Protein AF-A0A6N7X8U6-F1 (afdb_monomer_lite)

Organism: NCBI:txid604330

Structure (mmCIF, N/CA/C/O backbone):
data_AF-A0A6N7X8U6-F1
#
_entry.id   AF-A0A6N7X8U6-F1
#
loop_
_atom_site.group_PDB
_atom_site.id
_atom_site.type_symbol
_atom_site.label_atom_id
_atom_site.label_alt_id
_atom_site.label_comp_id
_atom_site.label_asym_id
_atom_site.label_entity_id
_atom_site.label_seq_id
_atom_site.pdbx_PDB_ins_code
_atom_site.Cartn_x
_atom_site.Cartn_y
_atom_site.Cartn_z
_atom_site.occupancy
_atom_site.B_iso_or_equiv
_atom_site.auth_seq_id
_atom_site.auth_comp_id
_atom_site.auth_asym_id
_atom_site.auth_atom_id
_atom_site.pdbx_PDB_model_num
ATOM 1 N N . MET A 1 1 ? -20.725 3.070 6.142 1.00 81.94 1 MET A N 1
ATOM 2 C CA . MET A 1 1 ? -19.909 1.920 5.732 1.00 81.94 1 MET A CA 1
ATOM 3 C C . MET A 1 1 ? -20.563 1.173 4.598 1.00 81.94 1 MET A C 1
ATOM 5 O O . MET A 1 1 ? -21.758 0.886 4.665 1.00 81.94 1 MET A O 1
ATOM 9 N N . ARG A 1 2 ? -19.799 0.943 3.536 1.00 83.81 2 ARG A N 1
ATOM 10 C CA . ARG A 1 2 ? -20.201 0.216 2.330 1.00 83.81 2 ARG A CA 1
ATOM 11 C C . ARG A 1 2 ? -19.066 -0.740 1.950 1.00 83.81 2 ARG A C 1
ATOM 13 O O . ARG A 1 2 ? -17.989 -0.661 2.531 1.00 83.81 2 ARG A O 1
ATOM 20 N N . CYS A 1 3 ? -19.318 -1.627 0.993 1.00 83.88 3 CYS A N 1
ATOM 21 C CA . CYS A 1 3 ? -18.247 -2.384 0.343 1.00 83.88 3 CYS A CA 1
ATOM 22 C C . CYS A 1 3 ? -17.176 -1.416 -0.200 1.00 83.88 3 CYS A C 1
ATOM 24 O O . CYS A 1 3 ? -17.518 -0.303 -0.615 1.00 83.88 3 CYS A O 1
ATOM 26 N N . ASP A 1 4 ? -15.913 -1.832 -0.151 1.00 84.38 4 ASP A N 1
ATOM 27 C CA . ASP A 1 4 ? -14.704 -1.081 -0.515 1.00 84.38 4 ASP A CA 1
ATOM 28 C C . ASP A 1 4 ? -14.377 0.138 0.375 1.00 84.38 4 ASP A C 1
ATOM 30 O O . ASP A 1 4 ? -13.421 0.871 0.103 1.00 84.38 4 ASP A O 1
ATOM 34 N N . SER A 1 5 ? -15.136 0.378 1.454 1.00 89.44 5 SER A N 1
ATOM 35 C CA . SER A 1 5 ? -14.777 1.395 2.449 1.00 89.44 5 SER A CA 1
ATOM 36 C C . SER A 1 5 ? -13.462 1.013 3.141 1.00 89.44 5 SER A C 1
ATOM 38 O O . SER A 1 5 ? -13.356 -0.081 3.699 1.00 89.44 5 SER A O 1
ATOM 40 N N . LEU A 1 6 ? -12.497 1.940 3.177 1.00 94.50 6 LEU A N 1
ATOM 41 C CA . LEU A 1 6 ? -11.323 1.823 4.044 1.00 94.50 6 LEU A CA 1
ATOM 42 C C . LEU A 1 6 ? -11.724 2.043 5.500 1.00 94.50 6 LEU A C 1
ATOM 44 O O . LEU A 1 6 ? -12.428 3.003 5.830 1.00 94.50 6 LEU A O 1
ATOM 48 N N . VAL A 1 7 ? -11.262 1.154 6.370 1.00 95.94 7 VAL A N 1
ATOM 49 C CA . VAL A 1 7 ? -11.661 1.124 7.773 1.00 95.94 7 VAL A CA 1
ATOM 50 C C . VAL A 1 7 ? -10.488 0.850 8.705 1.00 95.94 7 VAL A C 1
ATOM 52 O O . VAL A 1 7 ? -9.510 0.208 8.332 1.00 95.94 7 VAL A O 1
ATOM 55 N N . HIS A 1 8 ? -10.629 1.303 9.945 1.00 95.94 8 HIS A N 1
ATOM 56 C CA . HIS A 1 8 ? -9.853 0.861 11.096 1.00 95.94 8 HIS A CA 1
ATOM 57 C C . HIS A 1 8 ? -10.667 -0.177 11.879 1.00 95.94 8 HIS A C 1
ATOM 59 O O . HIS A 1 8 ? -11.856 0.036 12.144 1.00 95.94 8 HIS A O 1
ATOM 65 N N . VAL A 1 9 ? -10.036 -1.289 12.253 1.00 94.56 9 VAL A N 1
ATOM 66 C CA . VAL A 1 9 ? -10.669 -2.414 12.953 1.00 94.56 9 VAL A CA 1
ATOM 67 C C . VAL A 1 9 ? -10.147 -2.464 14.383 1.00 94.56 9 VAL A C 1
ATOM 69 O O . VAL A 1 9 ? -9.009 -2.848 14.632 1.00 94.56 9 VAL A O 1
ATOM 72 N N . SER A 1 10 ? -10.991 -2.129 15.361 1.00 91.06 10 SER A N 1
ATOM 73 C CA . SER A 1 10 ? -10.558 -2.025 16.761 1.00 91.06 10 SER A CA 1
ATOM 74 C C . SER A 1 10 ? -10.084 -3.353 17.358 1.00 91.06 10 SER A C 1
ATOM 76 O O . SER A 1 10 ? -9.318 -3.351 18.313 1.00 91.06 10 SER A O 1
ATOM 78 N N . ALA A 1 11 ? -10.569 -4.483 16.830 1.00 85.94 11 ALA A N 1
ATOM 79 C CA . ALA A 1 11 ? -10.223 -5.817 17.319 1.00 85.94 11 ALA A CA 1
ATOM 80 C C . ALA A 1 11 ? -8.767 -6.202 17.020 1.00 85.94 11 ALA A C 1
ATOM 82 O O . ALA A 1 11 ? -8.157 -6.912 17.814 1.00 85.94 11 ALA A O 1
ATOM 83 N N . THR A 1 12 ? -8.223 -5.732 15.895 1.00 85.25 12 THR A N 1
ATOM 84 C CA . THR A 1 12 ? -6.835 -5.989 15.486 1.00 85.25 12 THR A CA 1
ATOM 85 C C . THR A 1 12 ? -5.936 -4.771 15.693 1.00 85.25 12 THR A C 1
ATOM 87 O O . THR A 1 12 ? -4.721 -4.910 15.690 1.00 85.25 12 THR A O 1
ATOM 90 N N . GLY A 1 13 ? -6.515 -3.574 15.853 1.00 86.56 13 GLY A N 1
ATOM 91 C CA . GLY A 1 13 ? -5.783 -2.303 15.807 1.00 86.56 13 GLY A CA 1
ATOM 92 C C . GLY A 1 13 ? -5.282 -1.943 14.403 1.00 86.56 13 GLY A C 1
ATOM 93 O O . GLY A 1 13 ? -4.587 -0.945 14.237 1.00 86.56 13 GLY A O 1
ATOM 94 N N . GLY A 1 14 ? -5.619 -2.760 13.402 1.00 90.25 14 GLY A N 1
ATOM 95 C CA . GLY A 1 14 ? -5.163 -2.622 12.028 1.00 90.25 14 GLY A CA 1
ATOM 96 C C . GLY A 1 14 ? -6.178 -1.934 11.123 1.00 90.25 14 GLY A C 1
ATOM 97 O O . GLY A 1 14 ? -7.257 -1.494 11.537 1.00 90.25 14 GLY A O 1
ATOM 98 N N . TYR A 1 15 ? -5.827 -1.882 9.844 1.00 94.31 15 TYR A N 1
ATOM 99 C CA . TYR A 1 15 ? -6.641 -1.294 8.790 1.00 94.31 15 TYR A CA 1
ATOM 100 C C . TYR A 1 15 ? -7.089 -2.358 7.794 1.00 94.31 15 TYR A C 1
ATOM 102 O O . TYR A 1 15 ? -6.477 -3.419 7.667 1.00 94.31 15 TYR A O 1
ATOM 110 N N . GLY A 1 16 ? -8.169 -2.075 7.076 1.00 94.19 16 GLY A N 1
ATOM 111 C CA . GLY A 1 16 ? -8.697 -3.000 6.089 1.00 94.19 16 GLY A CA 1
ATOM 112 C C . GLY A 1 16 ? -9.669 -2.365 5.110 1.00 94.19 16 GLY A C 1
ATOM 113 O O . GLY A 1 16 ? -10.004 -1.183 5.214 1.00 94.19 16 GLY A O 1
ATOM 114 N N . SER A 1 17 ? -10.133 -3.183 4.171 1.00 93.38 17 SER A N 1
ATOM 115 C CA . SER A 1 17 ? -11.218 -2.854 3.249 1.00 93.38 17 SER A CA 1
ATOM 116 C C . SER A 1 17 ? -12.430 -3.730 3.544 1.00 93.38 17 SER A C 1
ATOM 118 O O . SER A 1 17 ? -12.301 -4.934 3.770 1.00 93.38 17 SER A O 1
ATOM 120 N N . VAL A 1 18 ? -13.616 -3.132 3.564 1.00 93.62 18 VAL A N 1
ATOM 121 C CA . VAL A 1 18 ? -14.869 -3.855 3.809 1.00 93.62 18 VAL A CA 1
ATOM 122 C C . VAL A 1 18 ? -15.247 -4.666 2.572 1.00 93.62 18 VAL A C 1
ATOM 124 O O . VAL A 1 18 ? -15.490 -4.091 1.515 1.00 93.62 18 VAL A O 1
ATOM 127 N N . PHE A 1 19 ? -15.361 -5.986 2.711 1.00 91.38 19 PHE A N 1
ATOM 128 C CA . PHE A 1 19 ? -15.856 -6.863 1.644 1.00 91.38 19 PHE A CA 1
ATOM 129 C C . PHE A 1 19 ? -17.374 -6.962 1.657 1.00 91.38 19 PHE A C 1
ATOM 131 O O . PHE A 1 19 ? -18.024 -6.836 0.620 1.00 91.38 19 PHE A O 1
ATOM 138 N N . GLU A 1 20 ? -17.951 -7.147 2.841 1.00 92.88 20 GLU A N 1
ATOM 139 C CA . GLU A 1 20 ? -19.387 -7.331 2.991 1.00 92.88 20 GLU A CA 1
ATOM 140 C C . GLU A 1 20 ? -19.884 -6.741 4.310 1.00 92.88 20 GLU A C 1
ATOM 142 O O . GLU A 1 20 ? -19.182 -6.717 5.323 1.00 92.88 20 GLU A O 1
ATOM 147 N N . VAL A 1 21 ? -21.123 -6.250 4.289 1.00 92.31 21 VAL A N 1
ATOM 148 C CA . VAL A 1 21 ? -21.855 -5.836 5.487 1.00 92.31 21 VAL A CA 1
ATOM 149 C C . VAL A 1 21 ? -23.201 -6.544 5.479 1.00 92.31 21 VAL A C 1
ATOM 151 O O . VAL A 1 21 ? -24.019 -6.299 4.591 1.00 92.31 21 VAL A O 1
ATOM 154 N N . HIS A 1 22 ? -23.443 -7.386 6.479 1.00 93.06 22 HIS A N 1
ATOM 155 C CA . HIS A 1 22 ? -24.692 -8.124 6.627 1.00 93.06 22 HIS A CA 1
ATOM 156 C C . HIS A 1 22 ? -25.078 -8.222 8.110 1.00 93.06 22 HIS A C 1
ATOM 158 O O . HIS A 1 22 ? -24.238 -8.469 8.968 1.00 93.06 22 HIS A O 1
ATOM 164 N N . ASP A 1 23 ? -26.352 -7.987 8.435 1.00 92.06 23 ASP A N 1
ATOM 165 C CA . ASP A 1 23 ? -26.919 -8.153 9.786 1.00 92.06 23 ASP A CA 1
ATOM 166 C C . ASP A 1 23 ? -26.114 -7.513 10.944 1.00 92.06 23 ASP A C 1
ATOM 168 O O . ASP A 1 23 ? -26.028 -8.054 12.045 1.00 92.06 23 ASP A O 1
ATOM 172 N N . GLY A 1 24 ? -25.523 -6.333 10.711 1.00 91.81 24 GLY A N 1
ATOM 173 C CA . GLY A 1 24 ? -24.726 -5.611 11.718 1.00 91.81 24 GLY A CA 1
ATOM 174 C C . GLY A 1 24 ? -23.317 -6.174 11.939 1.00 91.81 24 GLY A C 1
ATOM 175 O O . GLY A 1 24 ? -22.634 -5.775 12.886 1.00 91.81 24 GLY A O 1
ATOM 176 N N . VAL A 1 25 ? -22.877 -7.076 11.066 1.00 94.50 25 VAL A N 1
ATOM 177 C CA . VAL A 1 25 ? -21.536 -7.656 11.004 1.00 94.50 25 VAL A CA 1
ATOM 178 C C . VAL A 1 25 ? -20.849 -7.183 9.722 1.00 94.50 25 VAL A C 1
ATOM 180 O O . VAL A 1 25 ? -21.496 -6.964 8.695 1.00 94.50 25 VAL A O 1
ATOM 183 N N . CYS A 1 26 ? -19.536 -6.994 9.797 1.00 95.06 26 CYS A N 1
ATOM 184 C CA . CYS A 1 26 ? -18.687 -6.636 8.672 1.00 95.06 26 CYS A CA 1
ATOM 185 C C . CYS A 1 26 ? -17.629 -7.718 8.459 1.00 95.06 26 CYS A C 1
ATOM 187 O O . CYS A 1 26 ? -16.914 -8.069 9.401 1.00 95.06 26 CYS A O 1
ATOM 189 N N . GLU A 1 27 ? -17.500 -8.192 7.222 1.00 96.31 27 GLU A N 1
ATOM 190 C CA . GLU A 1 27 ? -16.291 -8.881 6.780 1.00 96.31 27 GLU A CA 1
ATOM 191 C C . GLU A 1 27 ? -15.297 -7.835 6.272 1.00 96.31 27 GLU A C 1
ATOM 193 O O . GLU A 1 27 ? -15.605 -7.041 5.376 1.00 96.31 27 GLU A O 1
ATOM 198 N N . VAL A 1 28 ? -14.106 -7.819 6.865 1.00 96.00 28 VAL A N 1
ATOM 199 C CA . VAL A 1 28 ? -13.048 -6.860 6.549 1.00 96.00 28 VAL A CA 1
ATOM 200 C C . VAL A 1 28 ? -11.805 -7.617 6.108 1.00 96.00 28 VAL A C 1
ATOM 202 O O . VAL A 1 28 ? -11.247 -8.383 6.890 1.00 96.00 28 VAL A O 1
ATOM 205 N N . GLY A 1 29 ? -11.355 -7.379 4.877 1.00 94.69 29 GLY A N 1
ATOM 206 C CA . GLY A 1 29 ? -10.044 -7.811 4.407 1.00 94.69 29 GLY A CA 1
ATOM 207 C C . GLY A 1 29 ? -8.950 -6.987 5.065 1.00 94.69 29 GLY A C 1
ATOM 208 O O . GLY A 1 29 ? -8.923 -5.765 4.902 1.00 94.69 29 GLY A O 1
ATOM 209 N N . LEU A 1 30 ? -8.068 -7.642 5.814 1.00 94.25 30 LEU A N 1
ATOM 210 C CA . LEU A 1 30 ? -6.991 -6.982 6.538 1.00 94.25 30 LEU A CA 1
ATOM 211 C C . LEU A 1 30 ? -5.896 -6.530 5.570 1.00 94.25 30 LEU A C 1
ATOM 213 O O . LEU A 1 30 ? -5.454 -7.282 4.700 1.00 94.25 30 LEU A O 1
ATOM 217 N N . ILE A 1 31 ? -5.439 -5.294 5.749 1.00 93.56 31 ILE A N 1
ATOM 218 C CA . ILE A 1 31 ? -4.261 -4.751 5.076 1.00 93.56 31 ILE A CA 1
ATOM 219 C C . ILE A 1 31 ? -3.140 -4.727 6.110 1.00 93.56 31 ILE A C 1
ATOM 221 O O . ILE A 1 31 ? -2.792 -3.691 6.674 1.00 93.56 31 ILE A O 1
ATOM 225 N N . ASP A 1 32 ? -2.627 -5.916 6.399 1.00 89.81 32 ASP A N 1
ATOM 226 C CA . ASP A 1 32 ? -1.582 -6.136 7.389 1.00 89.81 32 ASP A CA 1
ATOM 227 C C . ASP A 1 32 ? -0.638 -7.233 6.875 1.00 89.81 32 ASP A C 1
ATOM 229 O O . ASP A 1 32 ? -1.073 -8.372 6.682 1.00 89.81 32 ASP A O 1
ATOM 233 N N . PRO A 1 33 ? 0.650 -6.925 6.628 1.00 88.38 33 PRO A N 1
ATOM 234 C CA . PRO A 1 33 ? 1.609 -7.912 6.141 1.00 88.38 33 PRO A CA 1
ATOM 235 C C . PRO A 1 33 ? 1.926 -9.016 7.164 1.00 88.38 33 PRO A C 1
ATOM 237 O O . PRO A 1 33 ? 2.543 -10.017 6.794 1.00 88.38 33 PRO A O 1
ATOM 240 N N . THR A 1 34 ? 1.544 -8.842 8.431 1.00 87.94 34 THR A N 1
AT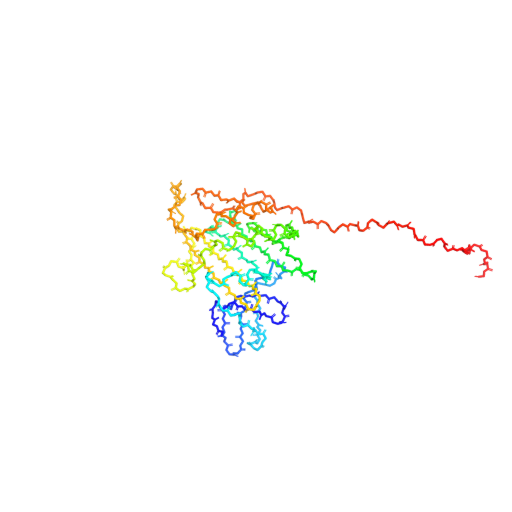OM 241 C CA . THR A 1 34 ? 1.804 -9.779 9.532 1.00 87.94 34 THR A CA 1
ATOM 242 C C . THR A 1 34 ? 0.593 -10.630 9.909 1.00 87.94 34 THR A C 1
ATOM 244 O O . THR A 1 34 ? 0.751 -11.606 10.642 1.00 87.94 34 THR A O 1
ATOM 247 N N . ALA A 1 35 ? -0.596 -10.307 9.390 1.00 87.62 35 ALA A N 1
ATOM 248 C CA . ALA A 1 35 ? -1.811 -11.039 9.707 1.00 87.62 35 ALA A CA 1
ATOM 249 C C . ALA A 1 35 ? -1.768 -12.476 9.160 1.00 87.62 35 ALA A C 1
ATOM 251 O O . ALA A 1 35 ? -1.473 -12.719 7.988 1.00 87.62 35 ALA A O 1
ATOM 252 N N . ASP A 1 36 ? -2.108 -13.439 10.019 1.00 84.50 36 ASP A N 1
ATOM 253 C CA . ASP A 1 36 ? -2.261 -14.844 9.624 1.00 84.50 36 ASP A CA 1
ATOM 254 C C . ASP A 1 36 ? -3.543 -15.078 8.811 1.00 84.50 36 ASP A C 1
ATOM 256 O O . ASP A 1 36 ? -3.593 -15.962 7.950 1.00 84.50 36 ASP A O 1
ATOM 260 N N . GLU A 1 37 ? -4.580 -14.285 9.086 1.00 87.00 37 GLU A N 1
ATOM 261 C CA . GLU A 1 37 ? -5.872 -14.336 8.410 1.00 87.00 37 GLU A CA 1
ATOM 262 C C . GLU A 1 37 ? -5.994 -13.205 7.386 1.00 87.00 37 GLU A C 1
ATOM 264 O O . GLU A 1 37 ? -5.609 -12.065 7.635 1.00 87.00 37 GLU A O 1
ATOM 269 N N . TYR A 1 38 ? -6.564 -13.520 6.222 1.00 86.38 38 TYR A N 1
ATOM 270 C CA . TYR A 1 38 ? -6.780 -12.539 5.156 1.00 86.38 38 TYR A CA 1
ATOM 271 C C . TYR A 1 38 ? -7.944 -11.586 5.453 1.00 86.38 38 TYR A C 1
ATOM 273 O O . TYR A 1 38 ? -7.904 -10.415 5.077 1.00 86.38 38 TYR A O 1
ATOM 281 N N . SER A 1 39 ? -8.991 -12.082 6.110 1.00 94.00 39 SER A N 1
ATOM 282 C CA . SER A 1 39 ? -10.150 -11.292 6.507 1.00 94.00 39 SER A CA 1
ATOM 283 C C . SER A 1 39 ? -10.614 -11.678 7.901 1.00 94.00 39 SER A C 1
ATOM 285 O O . SER A 1 39 ? -10.382 -12.792 8.363 1.00 94.00 39 SER A O 1
ATOM 287 N N . VAL A 1 40 ? -11.283 -10.739 8.562 1.00 94.56 40 VAL A N 1
ATOM 288 C CA . VAL A 1 40 ? -11.921 -10.947 9.861 1.00 94.56 40 VAL A CA 1
ATOM 289 C C . VAL A 1 40 ? -13.390 -10.584 9.775 1.00 94.56 40 VAL A C 1
ATOM 291 O O . VAL A 1 40 ? -13.788 -9.660 9.067 1.00 94.56 40 VAL A O 1
ATOM 294 N N . THR A 1 41 ? -14.204 -11.306 10.535 1.00 95.88 41 THR A N 1
ATOM 295 C CA . THR A 1 41 ? -15.630 -11.018 10.687 1.00 95.88 41 THR A CA 1
ATOM 296 C C . THR A 1 41 ? -15.856 -10.388 12.053 1.00 95.88 41 THR A C 1
ATOM 298 O O . THR A 1 41 ? -15.638 -11.029 13.081 1.00 95.88 41 THR A O 1
ATOM 301 N N . VAL A 1 42 ? -16.278 -9.125 12.080 1.00 95.25 42 VAL A N 1
ATOM 302 C CA . VAL A 1 42 ? -16.407 -8.340 13.316 1.00 95.25 42 VAL A CA 1
ATOM 303 C C . VAL A 1 42 ? -17.743 -7.597 13.377 1.00 95.25 42 VAL A C 1
ATOM 305 O O . VAL A 1 42 ? -18.322 -7.280 12.338 1.00 95.25 42 VAL A O 1
ATOM 308 N N . PRO A 1 43 ? -18.261 -7.276 14.577 1.00 95.94 43 PRO A N 1
ATOM 309 C CA . PRO A 1 43 ? -19.421 -6.400 14.696 1.00 95.94 43 PRO A CA 1
ATOM 310 C C . PRO A 1 43 ? -19.141 -5.043 14.048 1.00 95.94 43 PRO A C 1
ATOM 312 O O . PRO A 1 43 ? -18.066 -4.476 14.241 1.00 95.94 43 PRO A O 1
ATOM 315 N N . GLN A 1 44 ? -20.128 -4.465 13.364 1.00 94.62 44 GLN A N 1
ATOM 316 C CA . GLN A 1 44 ? -19.988 -3.158 12.715 1.00 94.62 44 GLN A CA 1
ATOM 317 C C . GLN A 1 44 ? -19.584 -2.046 13.702 1.00 94.62 44 GLN A C 1
ATOM 319 O O . GLN A 1 44 ? -18.909 -1.094 13.327 1.00 94.62 44 GLN A O 1
ATOM 324 N N . SER A 1 45 ? -19.947 -2.174 14.983 1.00 94.50 45 SER A N 1
ATOM 325 C CA . SER A 1 45 ? -19.543 -1.241 16.045 1.00 94.50 45 SER A CA 1
ATOM 326 C C . SER A 1 45 ? -18.045 -1.266 16.377 1.00 94.50 45 SER A C 1
ATOM 328 O O . SER A 1 45 ? -17.572 -0.360 17.054 1.00 94.50 45 SER A O 1
ATOM 330 N N . ALA A 1 46 ? -17.313 -2.299 15.951 1.00 95.44 46 ALA A N 1
ATOM 331 C CA . ALA A 1 46 ? -15.864 -2.438 16.121 1.00 95.44 46 ALA A CA 1
ATOM 332 C C . ALA A 1 46 ? -15.072 -1.888 14.919 1.00 95.44 46 ALA A C 1
ATOM 334 O O . ALA A 1 46 ? -13.850 -2.032 14.855 1.00 95.44 46 ALA A O 1
ATOM 335 N N . VAL A 1 47 ? -15.763 -1.288 13.948 1.00 96.12 47 VAL A N 1
ATOM 336 C CA . VAL A 1 47 ? -15.173 -0.815 12.699 1.00 96.12 47 VAL A CA 1
ATOM 337 C C . VAL A 1 47 ? -15.441 0.677 12.547 1.00 96.12 47 VAL A C 1
ATOM 339 O O . VAL A 1 47 ? -16.579 1.137 12.642 1.00 96.12 47 VAL A O 1
ATOM 342 N N . GLN A 1 48 ? -14.384 1.440 12.289 1.00 96.25 48 GLN A N 1
ATOM 343 C CA . GLN A 1 48 ? -14.460 2.871 12.027 1.00 96.25 48 GLN A CA 1
ATOM 344 C C . GLN A 1 48 ? -14.096 3.137 10.570 1.00 96.25 48 GLN A C 1
ATOM 346 O O . GLN A 1 48 ? -13.004 2.795 10.132 1.00 96.25 48 GLN A O 1
ATOM 351 N N . GLU A 1 49 ? -14.999 3.760 9.820 1.00 95.81 49 GLU A N 1
ATOM 352 C CA . GLU A 1 49 ? -14.736 4.189 8.443 1.00 95.81 49 GLU A CA 1
ATOM 353 C C . GLU A 1 49 ? -13.795 5.396 8.422 1.00 95.81 49 GLU A C 1
ATOM 355 O O . GLU A 1 49 ? -13.936 6.304 9.243 1.00 95.81 49 GLU A O 1
ATOM 360 N N . MET A 1 50 ? -12.818 5.373 7.514 1.00 96.06 50 MET A N 1
ATOM 361 C CA . MET A 1 50 ? -11.897 6.489 7.299 1.00 96.06 50 MET A CA 1
ATOM 362 C C . MET A 1 50 ? -12.572 7.576 6.463 1.00 96.06 50 MET A C 1
ATOM 364 O O . MET A 1 50 ? -13.314 7.274 5.525 1.00 96.06 50 MET A O 1
ATOM 368 N N . ASP A 1 51 ? -12.276 8.841 6.758 1.00 95.38 51 ASP A N 1
ATOM 369 C CA . ASP A 1 51 ? -12.805 9.961 5.982 1.00 95.38 51 ASP A CA 1
ATOM 370 C C . ASP A 1 51 ? -12.172 9.971 4.577 1.00 95.38 51 ASP A C 1
ATOM 372 O O . ASP A 1 51 ? -10.947 10.088 4.454 1.00 95.38 51 ASP A O 1
ATOM 376 N N . PRO A 1 52 ? -12.955 9.842 3.489 1.00 93.19 52 PRO A N 1
ATOM 377 C CA . PRO A 1 52 ? -12.394 9.725 2.150 1.00 93.19 52 PRO A CA 1
ATOM 378 C C . PRO A 1 52 ? -11.785 11.052 1.685 1.00 93.19 52 PRO A C 1
ATOM 380 O O . PRO A 1 52 ? -12.428 12.102 1.765 1.00 93.19 52 PRO A O 1
ATOM 383 N N . VAL A 1 53 ? -10.577 11.004 1.116 1.00 94.62 53 VAL A N 1
ATOM 384 C CA . VAL A 1 53 ? -9.899 12.186 0.558 1.00 94.62 53 VAL A CA 1
ATOM 385 C C . VAL A 1 53 ? -9.642 12.084 -0.943 1.00 94.62 53 VAL A C 1
ATOM 387 O O . VAL A 1 53 ? -9.582 11.007 -1.531 1.00 94.62 53 VAL A O 1
ATOM 390 N N . ARG A 1 54 ? -9.513 13.260 -1.561 1.00 93.38 54 ARG A N 1
ATOM 391 C CA . ARG A 1 54 ? -9.142 13.475 -2.966 1.00 93.38 54 ARG A CA 1
ATOM 392 C C . ARG A 1 54 ? -7.654 13.790 -3.081 1.00 93.38 54 ARG A C 1
ATOM 394 O O . ARG A 1 54 ? -7.038 14.213 -2.100 1.00 93.38 54 ARG A O 1
ATOM 401 N N . ASP A 1 55 ? -7.113 13.715 -4.294 1.00 94.12 55 ASP A N 1
ATOM 402 C CA . ASP A 1 55 ? -5.713 14.041 -4.591 1.00 94.12 55 ASP A CA 1
ATOM 403 C C . ASP A 1 55 ? -5.345 15.444 -4.076 1.00 94.12 55 ASP A C 1
ATOM 405 O O . ASP A 1 55 ? -4.290 15.638 -3.475 1.00 94.12 55 ASP A O 1
ATOM 409 N N . SER A 1 56 ? -6.264 16.408 -4.199 1.00 92.94 56 SER A N 1
ATOM 410 C CA . SER A 1 56 ? -6.076 17.794 -3.746 1.00 92.94 56 SER A CA 1
ATOM 411 C C . SER A 1 56 ? -5.889 17.962 -2.232 1.00 92.94 56 SER A C 1
ATOM 413 O O . SER A 1 56 ? -5.427 19.014 -1.798 1.00 92.94 56 SER A O 1
ATOM 415 N N . ALA A 1 57 ? -6.282 16.974 -1.424 1.00 93.00 57 ALA A N 1
ATOM 416 C CA . ALA A 1 57 ? -6.199 17.009 0.039 1.00 93.00 57 ALA A CA 1
ATOM 417 C C . ALA A 1 57 ? -5.227 15.959 0.615 1.00 93.00 57 ALA A C 1
ATOM 419 O O . ALA A 1 57 ? -5.007 15.930 1.826 1.00 93.00 57 ALA A O 1
ATOM 420 N N . ARG A 1 58 ? -4.602 15.127 -0.234 1.00 95.62 58 ARG A N 1
ATOM 421 C CA . ARG A 1 58 ? -3.749 14.004 0.191 1.00 95.62 58 ARG A CA 1
ATOM 422 C C . ARG A 1 58 ? -2.534 14.429 1.023 1.00 95.62 58 ARG A C 1
ATOM 424 O O . ARG A 1 58 ? -2.069 13.650 1.848 1.00 95.62 58 ARG A O 1
ATOM 431 N N . ALA A 1 59 ? -2.038 15.657 0.873 1.00 94.75 59 ALA A N 1
ATOM 432 C CA . ALA A 1 59 ? -0.892 16.143 1.647 1.00 94.75 59 ALA A CA 1
ATOM 433 C C . ALA A 1 59 ? -1.097 16.028 3.173 1.00 94.75 59 ALA A C 1
ATOM 435 O O . ALA A 1 59 ? -0.170 15.650 3.884 1.00 94.75 59 ALA A O 1
ATOM 436 N N . GLY A 1 60 ? -2.314 16.291 3.669 1.00 93.00 60 GLY A N 1
ATOM 437 C CA . GLY A 1 60 ? -2.635 16.146 5.094 1.00 93.00 60 GLY A CA 1
ATOM 438 C C . GLY A 1 60 ? -2.623 14.689 5.566 1.00 93.00 60 GLY A C 1
ATOM 439 O O . GLY A 1 60 ? -2.158 14.406 6.666 1.00 93.00 60 GLY A O 1
ATOM 440 N N . LEU A 1 61 ? -3.069 13.765 4.709 1.00 95.88 61 LEU A N 1
ATOM 441 C CA . LEU A 1 61 ? -3.000 12.325 4.955 1.00 95.88 61 LEU A CA 1
ATOM 442 C C . LEU A 1 61 ? -1.540 11.846 5.000 1.00 95.88 61 LEU A C 1
ATOM 444 O O . LEU A 1 61 ? -1.154 11.147 5.931 1.00 95.88 61 LEU A O 1
ATOM 448 N N . LEU A 1 62 ? -0.711 12.256 4.031 1.00 96.44 62 LEU A N 1
ATOM 449 C CA . LEU A 1 62 ? 0.679 11.792 3.919 1.00 96.44 62 LEU A CA 1
ATOM 450 C C . LEU A 1 62 ? 1.571 12.317 5.048 1.00 96.44 62 LEU A C 1
ATOM 452 O O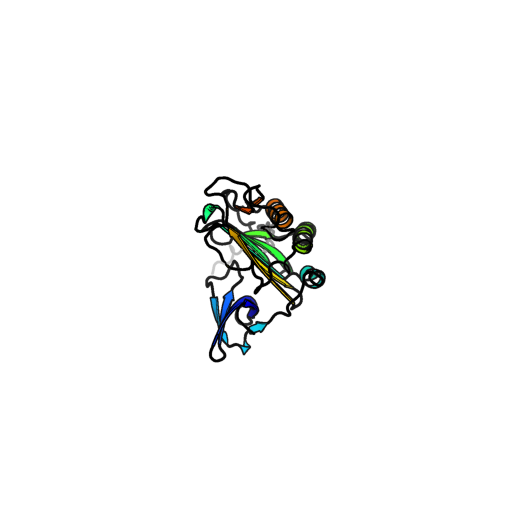 . LEU A 1 62 ? 2.469 11.603 5.481 1.00 96.44 62 LEU A O 1
ATOM 456 N N . GLY A 1 63 ? 1.294 13.517 5.571 1.00 93.81 63 GLY A N 1
ATOM 457 C CA . GLY A 1 63 ? 1.995 14.055 6.744 1.00 93.81 63 GLY A CA 1
ATOM 458 C C . GLY A 1 63 ? 1.807 13.224 8.021 1.00 93.81 63 GLY A C 1
ATOM 459 O O . GLY A 1 63 ? 2.578 13.364 8.966 1.00 93.81 63 GLY A O 1
ATOM 460 N N . HIS A 1 64 ? 0.808 12.339 8.040 1.00 93.75 64 HIS A N 1
ATOM 461 C CA . HIS A 1 64 ? 0.511 11.424 9.139 1.00 93.75 64 HIS A CA 1
ATOM 462 C C . HIS A 1 64 ? 0.271 10.004 8.622 1.00 93.75 64 HIS A C 1
ATOM 464 O O . HIS A 1 64 ? -0.599 9.303 9.140 1.00 93.75 64 HIS A O 1
ATOM 470 N N . LEU A 1 65 ? 1.005 9.596 7.581 1.00 95.94 65 LEU A N 1
ATOM 471 C CA . LEU A 1 65 ? 0.866 8.272 6.983 1.00 95.94 65 LEU A CA 1
ATOM 472 C C . LEU A 1 65 ? 1.044 7.193 8.060 1.00 95.94 65 LEU A C 1
ATOM 474 O O . LEU A 1 65 ? 2.052 7.186 8.769 1.00 95.94 65 LEU A O 1
ATOM 478 N N . VAL A 1 66 ? 0.057 6.308 8.177 1.00 94.19 66 VAL A N 1
ATOM 479 C CA . VAL A 1 66 ? 0.081 5.128 9.062 1.00 94.19 66 VAL A CA 1
ATOM 480 C C . VAL A 1 66 ? -0.096 3.829 8.289 1.00 94.19 66 VAL A C 1
ATOM 482 O O . VAL A 1 66 ? 0.289 2.780 8.792 1.00 94.19 66 VAL A O 1
ATOM 485 N N . LEU A 1 67 ? -0.637 3.908 7.072 1.00 95.25 67 LEU A N 1
ATOM 486 C CA . LEU A 1 67 ? -0.738 2.792 6.148 1.00 95.25 67 LEU A CA 1
ATOM 487 C C . LEU A 1 67 ? -0.498 3.277 4.724 1.00 95.25 67 LEU A C 1
ATOM 489 O O . LEU A 1 67 ? -1.165 4.194 4.244 1.00 95.25 67 LEU A O 1
ATOM 493 N N . PHE A 1 68 ? 0.391 2.586 4.037 1.00 97.12 68 PHE A N 1
ATOM 494 C CA . PHE A 1 68 ? 0.448 2.500 2.592 1.00 97.12 68 PHE A CA 1
ATOM 495 C C . PHE A 1 68 ? 0.395 1.025 2.216 1.00 97.12 68 PHE A C 1
ATOM 497 O O . PHE A 1 68 ? 1.128 0.220 2.783 1.00 97.12 68 PHE A O 1
ATOM 504 N N . HIS A 1 69 ? -0.437 0.681 1.245 1.00 97.25 69 HIS A N 1
ATOM 505 C CA . HIS A 1 69 ? -0.421 -0.610 0.576 1.00 97.25 69 HIS A CA 1
ATOM 506 C C . HIS A 1 69 ? -0.467 -0.370 -0.923 1.00 97.25 69 HIS A C 1
ATOM 508 O O . HIS A 1 69 ? -1.228 0.461 -1.404 1.00 97.25 69 HIS A O 1
ATOM 514 N N . LEU A 1 70 ? 0.395 -1.067 -1.652 1.00 96.25 70 LEU A N 1
ATOM 515 C CA . LEU A 1 70 ? 0.366 -1.156 -3.102 1.00 96.25 70 LEU A CA 1
ATOM 516 C C . LEU A 1 70 ? 0.440 -2.624 -3.470 1.00 96.25 70 LEU A C 1
ATOM 518 O O . LEU A 1 70 ? 1.423 -3.300 -3.169 1.00 96.25 70 LEU A O 1
ATOM 522 N N . ARG A 1 71 ? -0.563 -3.090 -4.198 1.00 93.62 71 ARG A N 1
ATOM 523 C CA . ARG A 1 71 ? -0.571 -4.408 -4.816 1.00 93.62 71 ARG A CA 1
ATOM 524 C C . ARG A 1 71 ? -0.456 -4.251 -6.317 1.00 93.62 71 ARG A C 1
ATOM 526 O O . ARG A 1 71 ? -1.200 -3.485 -6.922 1.00 93.62 71 ARG A O 1
ATOM 533 N N . VAL A 1 72 ? 0.438 -5.020 -6.923 1.00 91.62 72 VAL A N 1
ATOM 534 C CA . VAL A 1 72 ? 0.590 -5.126 -8.372 1.00 91.62 72 VAL A CA 1
ATOM 535 C C . VAL A 1 72 ? 0.553 -6.598 -8.749 1.00 91.62 72 VAL A C 1
ATOM 537 O O . VAL A 1 72 ? 1.395 -7.385 -8.325 1.00 91.62 72 VAL A O 1
ATOM 540 N N . ASN A 1 73 ? -0.407 -6.962 -9.590 1.00 88.62 73 ASN A N 1
ATOM 541 C CA . ASN A 1 73 ? -0.608 -8.318 -10.078 1.00 88.62 73 ASN A CA 1
ATOM 542 C C . ASN A 1 73 ? -0.513 -8.371 -11.595 1.00 88.62 73 ASN A C 1
ATOM 544 O O . ASN A 1 73 ? -0.979 -7.468 -12.288 1.00 88.62 73 ASN A O 1
ATOM 548 N N . TRP A 1 74 ? -0.001 -9.482 -12.118 1.00 82.69 74 TRP A N 1
ATOM 549 C CA . TRP A 1 74 ? -0.071 -9.773 -13.545 1.00 82.69 74 TRP A CA 1
ATOM 550 C C . TRP A 1 74 ? -0.761 -11.101 -13.814 1.00 82.69 74 TRP A C 1
ATOM 552 O O . TRP A 1 74 ? -0.159 -12.167 -13.659 1.00 82.69 74 TRP A O 1
ATOM 562 N N . ARG A 1 75 ? -2.010 -11.050 -14.290 1.00 79.81 75 ARG A N 1
ATOM 563 C CA . ARG A 1 75 ? -2.822 -12.242 -14.584 1.00 79.81 75 ARG A CA 1
ATOM 564 C C . ARG A 1 75 ? -2.697 -13.282 -13.451 1.00 79.81 75 ARG A C 1
ATOM 566 O O . ARG A 1 75 ? -2.865 -12.960 -12.284 1.00 79.81 75 ARG A O 1
ATOM 573 N N . LEU A 1 76 ? -2.337 -14.520 -13.805 1.00 76.38 76 LEU A N 1
ATOM 574 C CA . LEU A 1 76 ? -1.976 -15.612 -12.890 1.00 76.38 76 LEU A CA 1
ATOM 575 C C . LEU A 1 76 ? -0.452 -15.828 -12.794 1.00 76.38 76 LEU A C 1
ATOM 577 O O . LEU A 1 76 ? 0.017 -16.834 -12.265 1.00 76.38 76 LEU A O 1
ATOM 581 N N . ARG A 1 77 ? 0.351 -14.921 -13.358 1.00 81.25 77 ARG A N 1
ATOM 582 C CA . ARG A 1 77 ? 1.816 -15.002 -13.380 1.00 81.25 77 ARG A CA 1
ATOM 583 C C . ARG A 1 77 ? 2.376 -14.332 -12.126 1.00 81.25 77 ARG A C 1
ATOM 585 O O . ARG A 1 77 ? 2.940 -13.239 -12.159 1.00 81.25 77 ARG A O 1
ATOM 592 N N . LEU A 1 78 ? 2.249 -15.047 -11.014 1.00 83.62 78 LEU A N 1
ATOM 593 C CA . LEU A 1 78 ? 2.629 -14.552 -9.692 1.00 83.62 78 LEU A CA 1
ATOM 594 C C . LEU A 1 78 ? 4.097 -14.115 -9.623 1.00 83.62 78 LEU A C 1
ATOM 596 O O . LEU A 1 78 ? 4.392 -13.133 -8.966 1.00 83.62 78 LEU A O 1
ATOM 600 N N . ALA A 1 79 ? 5.010 -14.741 -10.371 1.00 86.12 79 ALA A N 1
ATOM 601 C CA . ALA A 1 79 ? 6.438 -14.398 -10.352 1.00 86.12 79 ALA A CA 1
ATOM 602 C C . ALA A 1 79 ? 6.763 -12.912 -10.621 1.00 86.12 79 ALA A C 1
ATOM 604 O O . ALA A 1 79 ? 7.850 -12.465 -10.271 1.00 86.12 79 ALA A O 1
ATOM 605 N N . TRP A 1 80 ? 5.864 -12.159 -11.262 1.00 88.00 80 TRP A N 1
ATOM 606 C CA . TRP A 1 80 ? 6.044 -10.726 -11.537 1.00 88.00 80 TRP A CA 1
ATOM 607 C C . TRP A 1 80 ? 5.179 -9.820 -10.663 1.00 88.00 80 TRP A C 1
ATOM 609 O O . TRP A 1 80 ? 5.297 -8.599 -10.742 1.00 88.00 80 TRP A O 1
ATOM 619 N N . SER A 1 81 ? 4.315 -10.422 -9.854 1.00 91.06 81 SER A N 1
ATOM 620 C CA . SER A 1 81 ? 3.427 -9.724 -8.936 1.00 91.06 81 SER A CA 1
ATOM 621 C C . SER A 1 81 ? 4.182 -9.384 -7.653 1.00 91.06 81 SER A C 1
ATOM 623 O O . SER A 1 81 ? 5.080 -10.125 -7.236 1.00 91.06 81 SER A O 1
ATOM 625 N N . PHE A 1 82 ? 3.828 -8.269 -7.032 1.00 94.38 82 PHE A N 1
ATOM 626 C CA . PHE A 1 82 ? 4.381 -7.862 -5.750 1.00 94.38 82 PHE A CA 1
ATOM 627 C C . PHE A 1 82 ? 3.362 -7.078 -4.933 1.00 94.38 82 PHE A C 1
ATOM 629 O O . PHE A 1 82 ? 2.426 -6.482 -5.468 1.00 94.38 82 PHE A O 1
ATOM 636 N N . GLU A 1 83 ? 3.592 -7.057 -3.630 1.00 95.62 83 GLU A N 1
ATOM 637 C CA . GLU A 1 83 ? 2.906 -6.190 -2.687 1.00 95.62 83 GLU A CA 1
ATOM 638 C C . GLU A 1 83 ? 3.952 -5.416 -1.892 1.00 95.62 83 GLU A C 1
ATOM 640 O O . GLU A 1 83 ? 4.979 -5.979 -1.507 1.00 95.62 83 GLU A O 1
ATOM 645 N N . ALA A 1 84 ? 3.697 -4.134 -1.669 1.00 97.38 84 ALA A N 1
ATOM 646 C CA . ALA A 1 84 ? 4.485 -3.271 -0.808 1.00 97.38 84 ALA A CA 1
ATOM 647 C C . ALA A 1 84 ? 3.565 -2.685 0.259 1.00 97.38 84 ALA A C 1
ATOM 649 O O . ALA A 1 84 ? 2.458 -2.248 -0.052 1.00 97.38 84 ALA A O 1
ATOM 650 N N . PHE A 1 85 ? 4.034 -2.668 1.499 1.00 96.69 85 PHE A N 1
ATOM 651 C CA . PHE A 1 85 ? 3.318 -2.110 2.634 1.00 96.69 85 PHE A CA 1
ATOM 652 C C . PHE A 1 85 ? 4.245 -1.156 3.370 1.00 96.69 85 PHE A C 1
ATOM 654 O O . PHE A 1 85 ? 5.413 -1.481 3.567 1.00 96.69 85 PHE A O 1
ATOM 661 N N . ALA A 1 86 ? 3.737 -0.016 3.815 1.00 95.62 86 ALA A N 1
ATOM 662 C CA . ALA A 1 86 ? 4.429 0.791 4.803 1.00 95.62 86 ALA A CA 1
ATOM 663 C C . ALA A 1 86 ? 3.485 1.109 5.960 1.00 95.62 86 ALA A C 1
ATOM 665 O O . ALA A 1 86 ? 2.383 1.607 5.736 1.00 95.62 86 ALA A O 1
ATOM 666 N N . GLY A 1 87 ? 3.908 0.800 7.180 1.00 91.88 87 GLY A N 1
ATOM 667 C CA . GLY A 1 87 ? 3.115 0.999 8.391 1.00 91.88 87 GLY A CA 1
ATOM 668 C C . GLY A 1 87 ? 3.980 1.516 9.527 1.00 91.88 87 GLY A C 1
ATOM 669 O O . GLY A 1 87 ? 5.184 1.269 9.539 1.00 91.88 87 GLY A O 1
ATOM 670 N N . ARG A 1 88 ? 3.399 2.281 10.456 1.00 89.44 88 ARG A N 1
ATOM 671 C CA . ARG A 1 88 ? 4.156 2.748 11.626 1.00 89.44 88 ARG A CA 1
ATOM 672 C C . ARG A 1 88 ? 4.238 1.652 12.682 1.00 89.44 88 ARG A C 1
ATOM 674 O O . ARG A 1 88 ? 3.207 1.106 13.066 1.00 89.44 88 ARG A O 1
ATOM 681 N N . GLY A 1 89 ? 5.454 1.368 13.140 1.00 81.38 89 GLY A N 1
ATOM 682 C CA . GLY A 1 89 ? 5.706 0.506 14.291 1.00 81.38 89 GLY A CA 1
ATOM 683 C C . GLY A 1 89 ? 5.376 1.194 15.619 1.00 81.38 89 GLY A C 1
ATOM 684 O O . GLY A 1 89 ? 4.924 2.341 15.660 1.00 81.38 89 GLY A O 1
ATOM 685 N N . GLU A 1 90 ? 5.634 0.497 16.727 1.00 78.56 90 GLU A N 1
ATOM 686 C CA . GLU A 1 90 ? 5.390 1.006 18.088 1.00 78.56 90 GLU A CA 1
ATOM 687 C C . GLU A 1 90 ? 6.223 2.254 18.426 1.00 78.56 90 GLU A C 1
ATOM 689 O O . GLU A 1 90 ? 5.783 3.117 19.185 1.00 78.56 90 GLU A O 1
ATOM 694 N N . ASP A 1 91 ? 7.411 2.372 17.834 1.00 84.19 91 ASP A N 1
ATOM 695 C CA . ASP A 1 91 ? 8.314 3.519 17.961 1.00 84.19 91 ASP A CA 1
ATOM 696 C C . ASP A 1 91 ? 7.893 4.723 17.096 1.00 84.19 91 ASP A C 1
ATOM 698 O O . ASP A 1 91 ? 8.510 5.790 17.151 1.00 84.19 91 ASP A O 1
ATOM 702 N N . GLY A 1 92 ? 6.824 4.570 16.309 1.00 86.69 92 GLY A N 1
ATOM 703 C CA . GLY A 1 92 ? 6.308 5.582 15.399 1.00 86.69 92 GLY A CA 1
ATOM 704 C C . GLY A 1 92 ? 7.099 5.715 14.098 1.00 86.69 92 GLY A C 1
ATOM 705 O O . GLY A 1 92 ? 6.780 6.604 13.304 1.00 86.69 92 GLY A O 1
ATOM 706 N N . VAL A 1 93 ? 8.093 4.861 13.843 1.00 91.56 93 VAL A N 1
ATOM 707 C CA . VAL A 1 93 ? 8.876 4.868 12.601 1.00 91.56 93 VAL A CA 1
ATOM 708 C C . VAL A 1 93 ? 8.160 4.050 11.529 1.00 91.56 93 VAL A C 1
ATOM 710 O O . VAL A 1 93 ? 7.484 3.065 11.825 1.00 91.56 93 VAL A O 1
ATOM 713 N N . LEU A 1 94 ? 8.264 4.479 10.268 1.00 94.56 94 LEU A N 1
ATOM 714 C CA . LEU A 1 94 ? 7.650 3.763 9.157 1.00 94.56 94 LEU A CA 1
ATOM 715 C C . LEU A 1 94 ? 8.492 2.534 8.791 1.00 94.56 94 LEU A C 1
ATOM 717 O O . LEU A 1 94 ? 9.647 2.652 8.386 1.00 94.56 94 LEU A O 1
ATOM 721 N N . GLU A 1 95 ? 7.906 1.352 8.900 1.00 95.19 95 GLU A N 1
ATOM 722 C CA . GLU A 1 95 ? 8.498 0.104 8.442 1.00 95.19 95 GLU A CA 1
ATOM 723 C C . GLU A 1 95 ? 7.982 -0.247 7.054 1.00 95.19 95 GLU A C 1
ATOM 725 O O . GLU A 1 95 ? 6.778 -0.226 6.799 1.00 95.19 95 GLU A O 1
ATOM 730 N N . LEU A 1 96 ? 8.896 -0.619 6.165 1.00 96.25 96 LEU A N 1
ATOM 731 C CA . LEU A 1 96 ? 8.600 -1.069 4.818 1.00 96.25 96 LEU A CA 1
ATOM 732 C C . LEU A 1 96 ? 8.623 -2.593 4.770 1.00 96.25 96 LEU A C 1
ATOM 734 O O . LEU A 1 96 ? 9.621 -3.229 5.111 1.00 96.25 96 LEU A O 1
ATOM 738 N N . TRP A 1 97 ? 7.530 -3.173 4.298 1.00 96.25 97 TRP A N 1
ATOM 739 C CA . TRP A 1 97 ? 7.348 -4.603 4.109 1.00 96.25 97 TRP A CA 1
ATOM 740 C C . TRP A 1 97 ? 7.029 -4.900 2.649 1.00 96.25 97 TRP A C 1
ATOM 742 O O . TRP A 1 97 ? 6.444 -4.078 1.943 1.00 96.25 97 TRP A O 1
ATOM 752 N N . ALA A 1 98 ? 7.396 -6.088 2.183 1.00 95.81 98 ALA A N 1
ATOM 753 C CA . ALA A 1 98 ? 7.102 -6.494 0.819 1.00 95.81 98 ALA A CA 1
ATOM 754 C C . ALA A 1 98 ? 6.866 -7.995 0.685 1.00 95.81 98 ALA A C 1
ATOM 756 O O . ALA A 1 98 ? 7.450 -8.800 1.410 1.00 95.81 98 ALA A O 1
ATOM 757 N N . ALA A 1 99 ? 6.053 -8.360 -0.300 1.00 93.38 99 ALA A N 1
ATOM 758 C CA . ALA A 1 99 ? 5.903 -9.712 -0.815 1.00 93.38 99 ALA A CA 1
ATOM 759 C C . ALA A 1 99 ? 6.172 -9.701 -2.323 1.00 93.38 99 ALA A C 1
ATOM 761 O O . ALA A 1 99 ? 5.774 -8.780 -3.030 1.00 93.38 99 ALA A O 1
ATOM 762 N N . CYS A 1 100 ? 6.844 -10.727 -2.839 1.00 91.56 100 CYS A N 1
ATOM 763 C CA . CYS A 1 100 ? 7.038 -10.922 -4.276 1.00 91.56 100 CYS A CA 1
ATOM 764 C C . CYS A 1 100 ? 6.624 -12.344 -4.651 1.00 91.56 100 CYS A C 1
ATOM 766 O O . CYS A 1 100 ? 7.050 -13.324 -4.026 1.00 91.56 100 CYS A O 1
ATOM 768 N N . GLY A 1 101 ? 5.780 -12.455 -5.673 1.00 86.31 101 GLY A N 1
ATOM 769 C CA . GLY A 1 101 ? 5.139 -13.700 -6.070 1.00 86.31 101 GLY A CA 1
ATOM 770 C C . GLY A 1 101 ? 4.378 -14.387 -4.949 1.00 86.31 101 GLY A C 1
ATOM 771 O O . GLY A 1 101 ? 3.463 -13.812 -4.379 1.00 86.31 101 GLY A O 1
ATOM 772 N N . THR A 1 102 ? 4.716 -15.642 -4.669 1.00 83.56 102 THR A N 1
ATOM 773 C CA . THR A 1 102 ? 4.045 -16.456 -3.640 1.00 83.56 102 THR A CA 1
ATOM 774 C C . THR A 1 102 ? 4.721 -16.360 -2.274 1.00 83.56 102 THR A C 1
ATOM 776 O O . THR A 1 102 ? 4.424 -17.152 -1.379 1.00 83.56 102 THR A O 1
ATOM 779 N N . SER A 1 103 ? 5.698 -15.466 -2.126 1.00 86.19 103 SER A N 1
ATOM 780 C CA . SER A 1 103 ? 6.433 -15.308 -0.875 1.00 86.19 103 SER A CA 1
ATOM 781 C C . SER A 1 103 ? 5.546 -14.628 0.159 1.00 86.19 103 SER A C 1
ATOM 783 O O . SER A 1 103 ? 4.823 -13.692 -0.172 1.00 86.19 103 SER A O 1
ATOM 785 N N . ARG A 1 104 ? 5.642 -15.057 1.421 1.00 87.56 104 ARG A N 1
ATOM 786 C CA . ARG A 1 104 ? 5.034 -14.302 2.522 1.00 87.56 104 ARG A CA 1
ATOM 787 C C . ARG A 1 104 ? 5.649 -12.897 2.598 1.00 87.56 104 ARG A C 1
ATOM 789 O O . ARG A 1 104 ? 6.849 -12.781 2.316 1.00 87.56 104 ARG A O 1
ATOM 796 N N . PRO A 1 105 ? 4.873 -11.875 3.001 1.00 91.50 105 PRO A N 1
ATOM 797 C CA . PRO A 1 105 ? 5.420 -10.560 3.287 1.00 91.50 105 PRO A CA 1
ATOM 798 C C . PRO A 1 105 ? 6.566 -10.628 4.300 1.00 91.50 105 PRO A C 1
ATOM 800 O O . PRO A 1 105 ? 6.563 -11.458 5.212 1.00 91.50 105 PRO A O 1
ATOM 803 N N . ARG A 1 106 ? 7.570 -9.768 4.126 1.00 92.38 106 ARG A N 1
ATOM 804 C CA . ARG A 1 106 ? 8.710 -9.623 5.041 1.00 92.38 106 ARG A CA 1
ATOM 805 C C . ARG A 1 106 ? 9.084 -8.162 5.193 1.00 92.38 106 ARG A C 1
ATOM 807 O O . ARG A 1 106 ? 8.969 -7.405 4.229 1.00 92.38 106 ARG A O 1
ATOM 814 N N . ARG A 1 107 ? 9.589 -7.797 6.373 1.00 93.38 107 ARG A N 1
ATOM 815 C CA . ARG A 1 107 ? 10.171 -6.478 6.613 1.00 93.38 107 ARG A CA 1
ATOM 816 C C . ARG A 1 107 ? 11.433 -6.328 5.775 1.00 93.38 107 ARG A C 1
ATOM 818 O O . ARG A 1 107 ? 12.336 -7.157 5.864 1.00 93.38 107 ARG A O 1
ATOM 825 N N . VAL A 1 108 ? 11.463 -5.280 4.966 1.00 93.31 108 VAL A N 1
ATOM 826 C CA . VAL A 1 108 ? 12.572 -4.910 4.085 1.00 93.31 108 VAL A CA 1
ATOM 827 C C . VAL A 1 108 ? 13.465 -3.883 4.767 1.00 93.31 108 VAL A C 1
ATOM 829 O O . VAL A 1 108 ? 14.681 -4.044 4.769 1.00 93.31 108 VAL A O 1
ATOM 832 N N . ALA A 1 109 ? 12.868 -2.853 5.368 1.00 92.25 109 ALA A N 1
ATOM 833 C CA . ALA A 1 109 ? 13.604 -1.765 5.997 1.00 92.25 109 ALA A CA 1
ATOM 834 C C . ALA A 1 109 ? 12.765 -1.063 7.070 1.00 92.25 109 ALA A C 1
ATOM 836 O O . ALA A 1 109 ? 11.536 -1.059 7.009 1.00 92.25 109 ALA A O 1
ATOM 837 N N . THR A 1 110 ? 13.448 -0.417 8.009 1.00 94.75 110 THR A N 1
ATOM 838 C CA . THR A 1 110 ? 12.885 0.650 8.841 1.00 94.75 110 THR A CA 1
ATOM 839 C C . THR A 1 110 ? 13.351 1.966 8.231 1.00 94.75 110 THR A C 1
ATOM 841 O O . THR A 1 110 ? 14.552 2.153 8.042 1.00 94.75 110 THR A O 1
ATOM 844 N N . LEU A 1 111 ? 12.421 2.840 7.849 1.00 95.50 111 LEU A N 1
ATOM 845 C CA . LEU A 1 111 ? 12.745 4.016 7.048 1.00 95.50 111 LEU A CA 1
ATOM 846 C C . LEU A 1 111 ? 13.288 5.150 7.916 1.00 95.50 111 LEU A C 1
ATOM 848 O O . LEU A 1 111 ? 12.667 5.576 8.888 1.00 95.50 111 LEU A O 1
ATOM 852 N N . SER A 1 112 ? 14.424 5.703 7.507 1.00 95.69 112 SER A N 1
ATOM 853 C CA . SER A 1 112 ? 14.906 6.986 8.008 1.00 95.69 112 SER A CA 1
ATOM 854 C C . SER A 1 112 ? 13.973 8.135 7.588 1.00 95.69 112 SER A C 1
ATOM 856 O O . SER A 1 112 ? 13.220 8.009 6.618 1.00 95.69 112 SER A O 1
ATOM 858 N N . PRO A 1 113 ? 14.064 9.321 8.222 1.00 95.56 113 PRO A N 1
ATOM 859 C CA . PRO A 1 113 ? 13.261 10.480 7.821 1.00 95.56 113 PRO A CA 1
ATOM 860 C C . PRO A 1 113 ? 13.435 10.882 6.348 1.00 95.56 113 PRO A C 1
ATOM 862 O O . PRO A 1 113 ? 12.500 11.377 5.717 1.00 95.56 113 PRO A O 1
ATOM 865 N N . GLN A 1 114 ? 14.627 10.669 5.779 1.00 97.06 114 GLN A N 1
ATOM 866 C CA . GLN A 1 114 ? 14.895 10.953 4.369 1.00 97.06 114 GLN A CA 1
ATOM 867 C C . GLN A 1 114 ? 14.194 9.944 3.449 1.00 97.06 114 GLN A C 1
ATOM 869 O O . GLN A 1 114 ? 13.638 10.333 2.423 1.00 97.06 114 GLN A O 1
ATOM 874 N N . GLU A 1 115 ? 14.195 8.667 3.818 1.00 97.38 115 GLU A N 1
ATOM 875 C CA . GLU A 1 115 ? 13.523 7.595 3.078 1.00 97.38 115 GLU A CA 1
ATOM 876 C C . GLU A 1 115 ? 11.997 7.699 3.182 1.00 97.38 115 GLU A C 1
ATOM 878 O O . GLU A 1 115 ? 11.299 7.544 2.180 1.00 97.38 115 GLU A O 1
ATOM 883 N N . GLU A 1 116 ? 11.474 8.063 4.355 1.00 96.81 116 GLU A N 1
ATOM 884 C CA . GLU A 1 116 ? 10.060 8.402 4.535 1.00 96.81 116 GLU A CA 1
ATOM 885 C C . GLU A 1 116 ? 9.665 9.595 3.648 1.00 96.81 116 GLU A C 1
ATOM 887 O O . GLU A 1 116 ? 8.632 9.561 2.975 1.00 96.81 116 GLU A O 1
ATOM 892 N N . SER A 1 117 ? 10.514 10.628 3.575 1.00 96.94 117 SER A N 1
ATOM 893 C CA . SER A 1 117 ? 10.296 11.785 2.693 1.00 96.94 117 SER A CA 1
ATOM 894 C C . SER A 1 117 ? 10.323 11.401 1.209 1.00 96.94 117 SER A C 1
ATOM 896 O O . SER A 1 117 ? 9.530 11.922 0.425 1.00 96.94 117 SER A O 1
ATOM 898 N N . LEU A 1 118 ? 11.205 10.478 0.810 1.00 97.56 118 LEU A N 1
ATOM 899 C CA . LEU A 1 118 ? 11.254 9.944 -0.552 1.00 97.56 118 LEU A CA 1
ATOM 900 C C . LEU A 1 118 ? 9.950 9.213 -0.901 1.00 97.56 118 LEU A C 1
ATOM 902 O O . LEU A 1 118 ? 9.337 9.499 -1.933 1.00 97.56 118 LEU A O 1
ATOM 906 N N . LEU A 1 119 ? 9.504 8.303 -0.029 1.00 97.62 119 LEU A N 1
ATOM 907 C CA . LEU A 1 119 ? 8.275 7.541 -0.237 1.00 97.62 119 LEU A CA 1
ATOM 908 C C . LEU A 1 119 ? 7.059 8.470 -0.297 1.00 97.62 119 LEU A C 1
ATOM 910 O O . LEU A 1 119 ? 6.339 8.479 -1.295 1.00 97.62 119 LEU A O 1
ATOM 914 N N . THR A 1 120 ? 6.847 9.295 0.726 1.00 97.38 120 THR A N 1
ATOM 915 C CA . THR A 1 120 ? 5.700 10.215 0.789 1.00 97.38 120 THR A CA 1
ATOM 916 C C . THR A 1 120 ? 5.713 11.241 -0.345 1.00 97.38 120 THR A C 1
ATOM 918 O O . THR A 1 120 ? 4.658 11.532 -0.908 1.00 97.38 120 THR A O 1
ATOM 921 N N . GLY A 1 121 ? 6.887 11.722 -0.764 1.00 97.69 121 GLY A N 1
ATOM 922 C CA . GLY A 1 121 ? 7.039 12.576 -1.942 1.00 97.69 121 GLY A CA 1
ATOM 923 C C . GLY A 1 121 ? 6.579 11.894 -3.235 1.00 97.69 121 GLY A C 1
ATOM 924 O O . GLY A 1 121 ? 5.847 12.499 -4.019 1.00 97.69 121 GLY A O 1
ATOM 925 N N . SER A 1 122 ? 6.931 10.619 -3.436 1.00 97.69 122 SER A N 1
ATOM 926 C CA . SER A 1 122 ? 6.465 9.845 -4.597 1.00 97.69 122 SER A CA 1
ATOM 927 C C . SER A 1 122 ? 4.948 9.601 -4.567 1.00 97.69 122 SER A C 1
ATOM 929 O O . SER A 1 122 ? 4.269 9.785 -5.578 1.00 97.69 122 SER A O 1
ATOM 931 N N . LEU A 1 123 ? 4.387 9.293 -3.391 1.00 97.31 123 LEU A N 1
ATOM 932 C CA . LEU A 1 123 ? 2.947 9.097 -3.191 1.00 97.31 123 LEU A CA 1
ATOM 933 C C . LEU A 1 123 ? 2.149 10.392 -3.392 1.00 97.31 123 LEU A C 1
ATOM 935 O O . LEU A 1 123 ? 1.005 10.359 -3.845 1.00 97.31 123 LEU A O 1
ATOM 939 N N . ALA A 1 124 ? 2.735 11.554 -3.095 1.00 96.06 124 ALA A N 1
ATOM 940 C CA . ALA A 1 124 ? 2.096 12.842 -3.346 1.00 96.06 124 ALA A CA 1
ATOM 941 C C . ALA A 1 124 ? 1.826 13.070 -4.843 1.00 96.06 124 ALA A C 1
ATOM 943 O O . ALA A 1 124 ? 0.786 13.634 -5.184 1.00 96.06 124 ALA A O 1
ATOM 944 N N . GLY A 1 125 ? 2.704 12.578 -5.724 1.00 93.88 125 GLY A N 1
ATOM 945 C CA . GLY A 1 125 ? 2.561 12.677 -7.181 1.00 93.88 125 GLY A CA 1
ATOM 946 C C . GLY A 1 125 ? 1.608 11.660 -7.817 1.00 93.88 125 GLY A C 1
ATOM 947 O O . GLY A 1 125 ? 1.351 11.749 -9.014 1.00 93.88 125 GLY A O 1
ATOM 948 N N . LEU A 1 126 ? 1.081 10.700 -7.051 1.00 93.06 126 LEU A N 1
ATOM 949 C CA . LEU A 1 126 ? 0.239 9.625 -7.572 1.00 93.06 126 LEU A CA 1
ATOM 950 C C . LEU A 1 126 ? -1.201 10.105 -7.832 1.00 93.06 126 LEU A C 1
ATOM 952 O O . LEU A 1 126 ? -1.894 10.511 -6.902 1.00 93.06 126 LEU A O 1
ATOM 956 N N . SER A 1 127 ? -1.699 10.048 -9.069 1.00 90.06 127 SER A N 1
ATOM 957 C CA . SER A 1 127 ? -3.078 10.469 -9.370 1.00 90.06 127 SER A CA 1
ATOM 958 C C . SER A 1 127 ? -4.086 9.343 -9.122 1.00 90.06 127 SER A C 1
ATOM 960 O O . SER A 1 127 ? -4.397 8.544 -10.010 1.00 90.06 127 SER A O 1
ATOM 962 N N . LEU A 1 128 ? -4.599 9.271 -7.893 1.00 89.44 128 LEU A N 1
ATOM 963 C CA . LEU A 1 128 ? -5.539 8.238 -7.457 1.00 89.44 128 LEU A CA 1
ATOM 964 C C . LEU A 1 128 ? -6.978 8.549 -7.868 1.00 89.44 128 LEU A C 1
ATOM 966 O O . LEU A 1 128 ? -7.741 7.632 -8.168 1.00 89.44 128 LEU A O 1
ATOM 970 N N . ASP A 1 129 ? -7.352 9.827 -7.965 1.00 88.00 129 ASP A N 1
ATOM 971 C CA . ASP A 1 129 ? -8.718 10.224 -8.328 1.00 88.00 129 ASP A CA 1
ATOM 972 C C . ASP A 1 129 ? -9.145 9.761 -9.727 1.00 88.00 129 ASP A C 1
ATOM 974 O O . ASP A 1 129 ? -10.332 9.497 -9.963 1.00 88.00 129 ASP A O 1
ATOM 978 N N . ALA A 1 130 ? -8.188 9.636 -10.650 1.00 81.38 130 ALA A N 1
ATOM 979 C CA . ALA A 1 130 ? -8.424 9.117 -11.994 1.00 81.38 130 ALA A CA 1
ATOM 980 C C . ALA A 1 130 ? -8.858 7.635 -11.994 1.00 81.38 130 ALA A C 1
ATOM 982 O O . ALA A 1 130 ? -9.526 7.191 -12.929 1.00 81.38 130 ALA A O 1
ATOM 983 N N . TRP A 1 131 ? -8.543 6.902 -10.922 1.00 76.69 131 TRP A N 1
ATOM 984 C CA . TRP A 1 131 ? -8.726 5.453 -10.783 1.00 76.69 131 TRP A CA 1
ATOM 985 C C . TRP A 1 131 ? -9.544 5.077 -9.540 1.00 76.69 131 TRP A C 1
ATOM 987 O O . TRP A 1 131 ? -9.519 3.936 -9.082 1.00 76.69 131 TRP A O 1
ATOM 997 N N . ALA A 1 132 ? -10.275 6.042 -8.981 1.00 75.94 132 ALA A N 1
ATOM 998 C CA . ALA A 1 132 ? -11.133 5.805 -7.832 1.00 75.94 132 ALA A CA 1
ATOM 999 C C . ALA A 1 132 ? -12.240 4.774 -8.162 1.00 75.94 132 ALA A C 1
ATOM 1001 O O . ALA A 1 132 ? -12.718 4.732 -9.308 1.00 75.94 132 ALA A O 1
ATOM 1002 N N . PRO A 1 133 ? -12.702 3.994 -7.165 1.00 67.06 133 PRO A N 1
ATOM 1003 C CA . PRO A 1 133 ? -13.785 3.027 -7.336 1.00 67.06 133 PRO A CA 1
ATOM 1004 C C . PRO A 1 133 ? -15.011 3.635 -8.047 1.00 67.06 133 PRO A C 1
ATOM 1006 O O . PRO A 1 133 ? -15.425 4.760 -7.755 1.00 67.06 133 PRO A O 1
ATOM 1009 N N . GLY A 1 134 ? -15.602 2.900 -8.997 1.00 60.28 134 GLY A N 1
ATOM 1010 C CA . GLY A 1 134 ? -16.794 3.335 -9.747 1.00 60.28 134 GLY A CA 1
ATOM 1011 C C . GLY A 1 134 ? -16.533 4.162 -11.018 1.00 60.28 134 GLY A C 1
ATOM 1012 O O . GLY A 1 134 ? -17.482 4.650 -11.637 1.00 60.28 134 GLY A O 1
ATOM 1013 N N . ARG A 1 135 ? -15.274 4.321 -11.447 1.00 63.12 135 ARG A N 1
ATOM 1014 C CA . ARG A 1 135 ? -14.913 4.869 -12.770 1.00 63.12 135 ARG A CA 1
ATOM 1015 C C . ARG A 1 135 ? -14.886 3.770 -13.844 1.00 63.12 135 ARG A C 1
ATOM 1017 O O . ARG A 1 135 ? -14.573 2.623 -13.557 1.00 63.12 135 ARG A O 1
ATOM 1024 N N . ALA A 1 136 ? -15.160 4.131 -15.103 1.00 53.50 136 ALA A N 1
ATOM 1025 C CA . ALA A 1 136 ? -15.324 3.196 -16.231 1.00 53.50 136 ALA A CA 1
ATOM 1026 C C . ALA A 1 136 ? -14.084 2.335 -16.582 1.00 53.50 136 ALA A C 1
ATOM 1028 O O . ALA A 1 136 ? -14.216 1.385 -17.348 1.00 53.50 136 ALA A O 1
ATOM 1029 N N . SER A 1 137 ? -12.914 2.636 -16.006 1.00 54.06 137 SER A N 1
ATOM 1030 C CA . SER A 1 137 ? -11.653 1.891 -16.181 1.00 54.06 137 SER A CA 1
ATOM 1031 C C . SER A 1 137 ? -11.167 1.195 -14.897 1.00 54.06 137 SER A C 1
ATOM 1033 O O . SER A 1 137 ? -10.116 0.559 -14.896 1.00 54.06 137 SER A O 1
ATOM 1035 N N . ALA A 1 138 ? -11.922 1.307 -13.800 1.00 55.62 138 ALA A N 1
ATOM 1036 C CA . ALA A 1 138 ? -11.631 0.689 -12.511 1.00 55.62 138 ALA A CA 1
ATOM 1037 C C . ALA A 1 138 ? -12.399 -0.636 -12.406 1.00 55.62 138 ALA A C 1
ATOM 1039 O O . ALA A 1 138 ? -13.349 -0.753 -11.643 1.00 55.62 138 ALA A O 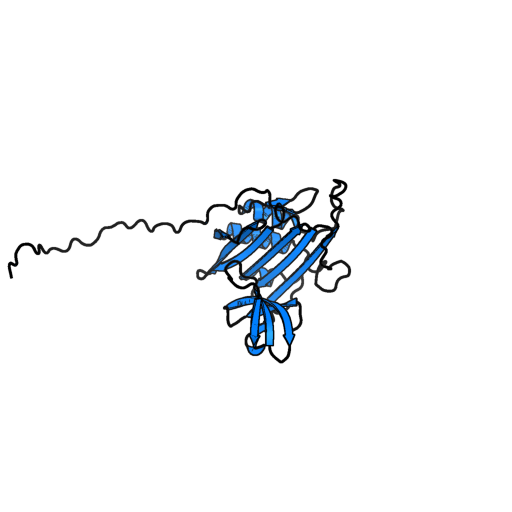1
ATOM 1040 N N . ALA A 1 139 ? -12.051 -1.621 -13.233 1.00 59.28 139 ALA A N 1
ATOM 1041 C CA . ALA A 1 139 ? -12.556 -2.985 -13.092 1.00 59.28 139 ALA A CA 1
ATOM 1042 C C . ALA A 1 139 ? -11.368 -3.939 -12.908 1.00 59.28 139 ALA A C 1
ATOM 1044 O O . ALA A 1 139 ? -10.400 -3.840 -13.672 1.00 59.28 139 ALA A O 1
ATOM 1045 N N . PRO A 1 140 ? -11.406 -4.864 -11.932 1.00 58.97 140 PRO A N 1
ATOM 1046 C CA . PRO A 1 140 ? -10.408 -5.922 -11.825 1.00 58.97 140 PRO A CA 1
ATOM 1047 C C . PRO A 1 140 ? -10.374 -6.740 -13.123 1.00 58.97 140 PRO A C 1
ATOM 1049 O O . PRO A 1 140 ? -11.418 -7.164 -13.618 1.00 58.97 140 PRO A O 1
ATOM 1052 N N . SER A 1 141 ? -9.187 -6.969 -13.687 1.00 62.69 141 SER A N 1
ATOM 1053 C CA . SER A 1 141 ? -9.016 -7.782 -14.895 1.00 62.69 141 SER A CA 1
ATOM 1054 C C . SER A 1 141 ? -7.910 -8.809 -14.701 1.00 62.69 141 SER A C 1
ATOM 1056 O O . SER A 1 141 ? -6.829 -8.495 -14.206 1.00 62.69 141 SER A O 1
ATOM 1058 N N . LEU A 1 142 ? -8.177 -10.038 -15.144 1.00 68.12 142 LEU A N 1
ATOM 1059 C CA . LEU A 1 142 ? -7.181 -11.108 -15.235 1.00 68.12 142 LEU A CA 1
ATOM 1060 C C . LEU A 1 142 ? -6.464 -11.119 -16.595 1.00 68.12 142 LEU A C 1
ATOM 1062 O O . LEU A 1 142 ? -5.613 -11.977 -16.828 1.00 68.12 142 LEU A O 1
ATOM 1066 N N . ASP A 1 143 ? -6.782 -10.178 -17.489 1.00 71.31 143 ASP A N 1
ATOM 1067 C CA . ASP A 1 143 ? -6.255 -10.126 -18.856 1.00 71.31 143 ASP A CA 1
ATOM 1068 C C . ASP A 1 143 ? -4.964 -9.307 -18.973 1.00 71.31 143 ASP A C 1
ATOM 1070 O O . ASP A 1 143 ? -4.376 -9.202 -20.054 1.00 71.31 143 ASP A O 1
ATOM 1074 N N . GLY A 1 144 ? -4.426 -8.803 -17.864 1.00 77.81 144 GLY A N 1
ATOM 1075 C CA . GLY A 1 144 ? -3.172 -8.061 -17.861 1.00 77.81 144 GLY A CA 1
ATOM 1076 C C . GLY A 1 144 ? -2.689 -7.677 -16.474 1.00 77.81 144 GLY A C 1
ATOM 1077 O O . GLY A 1 144 ? -2.688 -8.505 -15.564 1.00 77.81 144 GLY A O 1
ATOM 1078 N N . TRP A 1 145 ? -2.217 -6.441 -16.359 1.00 81.38 145 TRP A N 1
ATOM 1079 C CA . TRP A 1 145 ? -1.842 -5.847 -15.085 1.00 81.38 145 TRP A CA 1
ATOM 1080 C C . TRP A 1 145 ? -3.087 -5.446 -14.312 1.00 81.38 145 TRP A C 1
ATOM 1082 O O . TRP A 1 145 ? -4.013 -4.875 -14.882 1.00 81.38 145 TRP A O 1
ATOM 1092 N N . GLY A 1 146 ? -3.077 -5.716 -13.017 1.00 85.88 146 GLY A N 1
ATOM 1093 C CA . GLY A 1 146 ? -3.996 -5.145 -12.050 1.00 85.88 146 GLY A CA 1
ATOM 1094 C C . GLY A 1 146 ? -3.197 -4.487 -10.939 1.00 85.88 146 GLY A C 1
ATOM 1095 O O . GLY A 1 146 ? -2.128 -4.975 -10.571 1.00 85.88 146 GLY A O 1
ATOM 1096 N N . TRP A 1 147 ? -3.709 -3.389 -10.406 1.00 86.81 147 TRP A N 1
ATOM 1097 C CA . TRP A 1 147 ? -3.141 -2.756 -9.228 1.00 86.81 147 TRP A CA 1
ATOM 1098 C C . TRP A 1 147 ? -4.236 -2.248 -8.306 1.00 86.81 147 TRP A C 1
ATOM 1100 O O . TRP A 1 147 ? -5.320 -1.872 -8.756 1.00 86.81 147 TRP A O 1
ATOM 1110 N N . SER A 1 148 ? -3.920 -2.212 -7.021 1.00 90.12 148 SER A N 1
ATOM 1111 C CA . SER A 1 148 ? -4.681 -1.490 -6.011 1.00 90.12 148 SER A CA 1
ATOM 1112 C C . SER A 1 148 ? -3.715 -0.743 -5.110 1.00 90.12 148 SER A C 1
ATOM 1114 O O . SER A 1 148 ? -2.548 -1.122 -4.984 1.00 90.12 148 SER A O 1
ATOM 1116 N N . THR A 1 149 ? -4.185 0.363 -4.559 1.00 94.19 149 THR A N 1
ATOM 1117 C CA . THR A 1 149 ? -3.428 1.148 -3.600 1.00 94.19 149 THR A CA 1
ATOM 1118 C C . THR A 1 149 ? -4.357 1.747 -2.571 1.00 94.19 149 THR A C 1
ATOM 1120 O O . THR A 1 149 ? -5.449 2.221 -2.898 1.00 94.19 149 THR A O 1
ATOM 1123 N N . GLU A 1 150 ? -3.905 1.717 -1.330 1.00 95.62 150 GLU A N 1
ATOM 1124 C CA . GLU A 1 150 ? -4.648 2.108 -0.153 1.00 95.62 150 GLU A CA 1
ATOM 1125 C C . GLU A 1 150 ? -3.722 2.946 0.729 1.00 95.62 150 GLU A C 1
ATOM 1127 O O . GLU A 1 150 ? -2.615 2.536 1.083 1.00 95.62 150 GLU A O 1
ATOM 1132 N N . LEU A 1 151 ? -4.172 4.151 1.069 1.00 97.00 151 LEU A N 1
ATOM 1133 C CA . LEU A 1 151 ? -3.461 5.092 1.922 1.00 97.00 151 LEU A CA 1
ATOM 1134 C C . LEU A 1 151 ? -4.340 5.454 3.113 1.00 97.00 151 LEU A C 1
ATOM 1136 O O . LEU A 1 151 ? -5.512 5.787 2.925 1.00 97.00 151 LEU A O 1
ATOM 1140 N N . VAL A 1 152 ? -3.769 5.455 4.317 1.00 96.62 152 VAL A N 1
ATOM 1141 C CA . VAL A 1 152 ? -4.440 5.922 5.538 1.00 96.62 152 VAL A CA 1
ATOM 1142 C C . VAL A 1 152 ? -3.504 6.810 6.351 1.00 96.62 152 VAL A C 1
ATOM 1144 O O . VAL A 1 152 ? -2.316 6.516 6.503 1.00 96.62 152 VAL A O 1
ATOM 1147 N N . GLY A 1 153 ? -4.050 7.898 6.892 1.00 95.25 153 GLY A N 1
ATOM 1148 C CA . GLY A 1 153 ? -3.328 8.847 7.736 1.00 95.25 153 GLY A CA 1
ATOM 1149 C C . GLY A 1 153 ? -4.247 9.914 8.318 1.00 95.25 153 GLY A C 1
ATOM 1150 O O . GLY A 1 153 ? -5.168 10.370 7.649 1.00 95.25 153 GLY A O 1
ATOM 1151 N N . ALA A 1 154 ? -4.025 10.299 9.579 1.00 93.00 154 ALA A N 1
ATOM 1152 C CA . ALA A 1 154 ? -4.833 11.301 10.295 1.00 93.00 154 ALA A CA 1
ATOM 1153 C C . ALA A 1 154 ? -6.366 11.073 10.230 1.00 93.00 154 ALA A C 1
ATOM 1155 O O . ALA A 1 154 ? -7.136 12.021 10.097 1.00 93.00 154 ALA A O 1
ATOM 1156 N N . GLY A 1 155 ? -6.815 9.812 10.309 1.00 93.75 155 GLY A N 1
ATOM 1157 C CA . GLY A 1 155 ? -8.239 9.440 10.227 1.00 93.75 155 GLY A CA 1
ATOM 1158 C C . GLY A 1 155 ? -8.845 9.514 8.819 1.00 93.75 155 GLY A C 1
ATOM 1159 O O . GLY A 1 155 ? -10.028 9.233 8.643 1.00 93.75 155 GLY A O 1
ATOM 1160 N N . MET A 1 156 ? -8.036 9.868 7.821 1.00 96.62 156 MET A N 1
ATOM 1161 C CA . MET A 1 156 ? -8.414 9.965 6.417 1.00 96.62 156 MET A CA 1
ATOM 1162 C C . MET A 1 156 ? -7.943 8.737 5.638 1.00 96.62 156 MET A C 1
ATOM 1164 O O . MET A 1 156 ? -6.928 8.129 5.981 1.00 96.62 156 MET A O 1
ATOM 1168 N N . GLY A 1 157 ? -8.652 8.409 4.558 1.00 95.75 157 GLY A N 1
ATOM 1169 C CA . GLY A 1 157 ? -8.337 7.290 3.676 1.00 95.75 157 GLY A CA 1
ATOM 1170 C C . GLY A 1 157 ? -8.461 7.648 2.198 1.00 95.75 157 GLY A C 1
ATOM 1171 O O . GLY A 1 157 ? -9.330 8.424 1.798 1.00 95.75 157 GLY A O 1
ATOM 1172 N N . GLN A 1 158 ? -7.608 7.059 1.366 1.00 94.56 158 GLN A N 1
ATOM 1173 C CA . GLN A 1 158 ? -7.730 7.119 -0.089 1.00 94.56 158 GLN A CA 1
ATOM 1174 C C . GLN A 1 158 ? -7.415 5.750 -0.680 1.00 94.56 158 GLN A C 1
ATOM 1176 O O . GLN A 1 158 ? -6.382 5.168 -0.365 1.00 94.56 158 GLN A O 1
ATOM 1181 N N . SER A 1 159 ? -8.287 5.250 -1.550 1.00 92.00 159 SER A N 1
ATOM 1182 C CA . SER A 1 159 ? -8.059 4.012 -2.289 1.00 92.00 159 SER A CA 1
ATOM 1183 C C . SER A 1 159 ? -8.305 4.207 -3.779 1.00 92.00 159 SER A C 1
ATOM 1185 O O . SER A 1 159 ? -9.138 5.017 -4.199 1.00 92.00 159 SER A O 1
ATOM 1187 N N . ALA A 1 160 ? -7.565 3.458 -4.586 1.00 89.50 160 ALA A N 1
ATOM 1188 C CA . ALA A 1 160 ? -7.792 3.364 -6.018 1.00 89.50 160 ALA A CA 1
ATOM 1189 C C . ALA A 1 160 ? -7.386 1.986 -6.522 1.00 89.50 160 ALA A C 1
ATOM 1191 O O . ALA A 1 160 ? -6.480 1.351 -5.983 1.00 89.50 160 ALA A O 1
ATOM 1192 N N . TYR A 1 161 ? -8.014 1.551 -7.605 1.00 86.56 161 TYR A N 1
ATOM 1193 C CA . TYR A 1 161 ? -7.622 0.334 -8.291 1.00 86.56 161 TYR A CA 1
ATOM 1194 C C . TYR A 1 161 ? -7.827 0.483 -9.789 1.00 86.56 161 TYR A C 1
ATOM 1196 O O . TYR A 1 161 ? -8.655 1.255 -10.271 1.00 86.56 161 TYR A O 1
ATOM 1204 N N . GLY A 1 162 ? -7.046 -0.267 -10.547 1.00 80.00 162 GLY A N 1
ATOM 1205 C CA . GLY A 1 162 ? -7.109 -0.226 -11.992 1.00 80.00 162 GLY A CA 1
ATOM 1206 C C . GLY A 1 162 ? -6.599 -1.511 -12.598 1.00 80.00 162 GLY A C 1
ATOM 1207 O O . GLY A 1 162 ? -5.969 -2.345 -11.943 1.00 80.00 162 GLY A O 1
ATOM 1208 N N . SER A 1 163 ? -6.901 -1.671 -13.875 1.00 80.06 163 SER A N 1
ATOM 1209 C CA . SER A 1 163 ? -6.302 -2.719 -14.670 1.00 80.06 163 SER A CA 1
ATOM 1210 C C . SER A 1 163 ? -5.935 -2.206 -16.050 1.00 80.06 163 SER A C 1
ATOM 1212 O O . SER A 1 163 ? -6.542 -1.286 -16.597 1.00 80.06 163 SER A O 1
ATOM 1214 N N . CYS A 1 164 ? -4.903 -2.816 -16.609 1.00 75.56 164 CYS A N 1
ATOM 1215 C CA . CYS A 1 164 ? -4.445 -2.591 -17.961 1.00 75.56 164 CYS A CA 1
ATOM 1216 C C . CYS A 1 164 ? -4.375 -3.958 -18.639 1.00 75.56 164 CYS A C 1
ATOM 1218 O O . CYS A 1 164 ? -3.528 -4.773 -18.253 1.00 75.56 164 CYS A O 1
ATOM 1220 N N . PRO A 1 165 ? -5.193 -4.230 -19.672 1.00 69.62 165 PRO A N 1
ATOM 1221 C CA . PRO A 1 165 ? -4.982 -5.386 -20.532 1.00 69.62 165 PRO A CA 1
ATOM 1222 C C . PRO A 1 165 ? -3.544 -5.341 -21.051 1.00 69.62 165 PRO A C 1
ATOM 1224 O O . PRO A 1 165 ? -3.124 -4.341 -21.633 1.00 69.62 165 PRO A O 1
ATOM 1227 N N . SER A 1 166 ? -2.748 -6.380 -20.793 1.00 62.03 166 SER A N 1
ATOM 1228 C CA . SER A 1 166 ? -1.355 -6.361 -21.235 1.00 62.03 166 SER A CA 1
ATOM 1229 C C . SER A 1 166 ? -1.279 -6.874 -22.670 1.00 62.03 166 SER A C 1
ATOM 1231 O O . SER A 1 166 ? -1.703 -7.997 -22.967 1.00 62.03 166 SER A O 1
ATOM 1233 N N . GLY A 1 167 ? -0.674 -6.077 -23.554 1.00 55.91 167 GLY A N 1
ATOM 1234 C CA . GLY A 1 167 ? -0.300 -6.476 -24.918 1.00 55.91 167 GLY A CA 1
ATOM 1235 C C . GLY A 1 167 ? 0.839 -7.500 -24.956 1.00 55.91 167 GLY A C 1
ATOM 1236 O O . GLY A 1 167 ? 1.441 -7.741 -25.994 1.00 55.91 167 GLY A O 1
ATOM 1237 N N . GLU A 1 168 ? 1.180 -8.118 -23.826 1.00 55.38 168 GLU A N 1
ATOM 1238 C CA . GLU A 1 168 ? 2.384 -8.931 -23.714 1.00 55.38 168 GLU A CA 1
ATOM 1239 C C . GLU A 1 168 ? 2.260 -10.312 -24.369 1.00 55.38 168 GLU A C 1
ATOM 1241 O O . GLU A 1 168 ? 3.272 -10.947 -24.655 1.00 55.38 168 GLU A O 1
ATOM 1246 N N . LYS A 1 169 ? 1.032 -10.757 -24.684 1.00 54.56 169 LYS A N 1
ATOM 1247 C CA . LYS A 1 169 ? 0.842 -11.867 -25.637 1.00 54.56 169 LYS A CA 1
ATOM 1248 C C . LYS A 1 169 ? 1.497 -11.555 -26.993 1.00 54.56 169 LYS A C 1
ATOM 1250 O O . LYS A 1 169 ? 1.959 -12.484 -27.646 1.00 54.56 169 LYS A O 1
ATOM 1255 N N . ASP A 1 170 ? 1.615 -10.269 -27.325 1.00 55.88 170 ASP A N 1
ATOM 1256 C CA . ASP A 1 170 ? 2.158 -9.747 -28.579 1.00 55.88 170 ASP A CA 1
ATOM 1257 C C . ASP A 1 170 ? 3.527 -9.055 -28.386 1.00 55.88 170 ASP A C 1
ATOM 1259 O O . ASP A 1 170 ? 4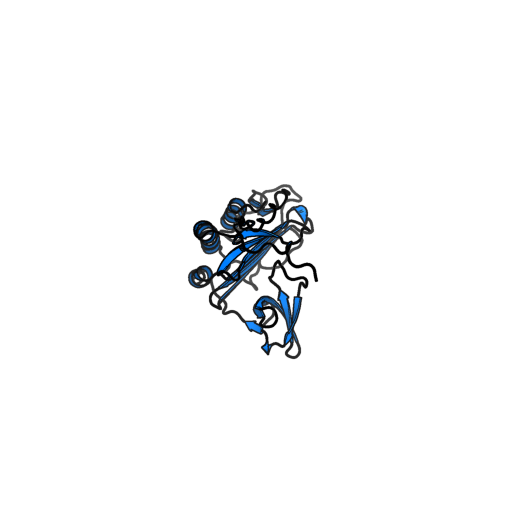.115 -8.550 -29.339 1.00 55.88 170 ASP A O 1
ATOM 1263 N N . GLY A 1 171 ? 4.062 -9.036 -27.155 1.00 59.47 171 GLY A N 1
ATOM 1264 C CA . GLY A 1 171 ? 5.361 -8.440 -26.818 1.00 59.47 171 GLY A CA 1
ATOM 1265 C C . GLY A 1 171 ? 5.433 -6.909 -26.898 1.00 59.47 171 GLY A C 1
ATOM 1266 O O . GLY A 1 171 ? 6.539 -6.369 -26.842 1.00 59.47 171 GLY A O 1
ATOM 1267 N N . ALA A 1 172 ? 4.296 -6.221 -27.027 1.00 68.56 172 ALA A N 1
ATOM 1268 C CA . ALA A 1 172 ? 4.240 -4.775 -27.219 1.00 68.56 172 ALA A CA 1
ATOM 1269 C C . ALA A 1 172 ? 4.358 -3.983 -25.896 1.00 68.56 172 ALA A C 1
ATOM 1271 O O . ALA A 1 172 ? 3.911 -4.475 -24.852 1.00 68.56 172 ALA A O 1
ATOM 1272 N N . PRO A 1 173 ? 4.915 -2.754 -25.934 1.00 73.44 173 PRO A N 1
ATOM 1273 C CA . PRO A 1 173 ? 4.842 -1.805 -24.826 1.00 73.44 173 PRO A CA 1
ATOM 1274 C C . PRO A 1 173 ? 3.397 -1.501 -24.436 1.00 73.44 173 PRO A C 1
ATOM 1276 O O . PRO A 1 173 ? 2.475 -1.624 -25.249 1.00 73.44 173 PRO A O 1
ATOM 1279 N N . LEU A 1 174 ? 3.201 -1.078 -23.192 1.00 73.88 174 LEU A N 1
ATOM 1280 C CA . LEU A 1 174 ? 1.878 -0.660 -22.744 1.00 73.88 174 LEU A CA 1
ATOM 1281 C C . LEU A 1 174 ? 1.522 0.722 -23.307 1.00 73.88 174 LEU A C 1
ATOM 1283 O O . LEU A 1 174 ? 2.414 1.560 -23.451 1.00 73.88 174 LEU A O 1
ATOM 1287 N N . PRO A 1 175 ? 0.240 0.979 -23.630 1.00 74.06 175 PRO A N 1
ATOM 1288 C CA . PRO A 1 175 ? -0.180 2.297 -24.084 1.00 74.06 175 PRO A CA 1
ATOM 1289 C C . PRO A 1 175 ? 0.139 3.385 -23.047 1.00 74.06 175 PRO A C 1
ATOM 1291 O O . PRO A 1 175 ? 0.162 3.145 -21.834 1.00 74.06 175 PRO A O 1
ATOM 1294 N N . GLU A 1 176 ? 0.360 4.609 -23.512 1.00 72.44 176 GLU A N 1
ATOM 1295 C CA . GLU A 1 176 ? 0.458 5.756 -22.611 1.00 72.44 176 GLU A CA 1
ATOM 1296 C C . GLU A 1 176 ? -0.872 5.980 -21.875 1.00 72.44 176 GLU A C 1
ATOM 1298 O O . GLU A 1 176 ? -1.951 5.748 -22.420 1.00 72.44 176 GLU A O 1
ATOM 1303 N N . GLY A 1 177 ? -0.796 6.416 -20.616 1.00 71.31 177 GLY A N 1
ATOM 1304 C CA . GLY A 1 177 ? -1.978 6.680 -19.789 1.00 71.31 177 GLY A CA 1
ATOM 1305 C C . GLY A 1 177 ? -2.677 5.436 -19.233 1.00 71.31 177 GLY A C 1
ATOM 1306 O O . GLY A 1 177 ? -3.725 5.567 -18.606 1.00 71.31 177 GLY A O 1
ATOM 1307 N N . THR A 1 178 ? -2.114 4.236 -19.417 1.00 74.94 178 THR A N 1
ATOM 1308 C CA . THR A 1 178 ? -2.730 3.004 -18.888 1.00 74.94 178 THR A CA 1
ATOM 1309 C C . THR A 1 178 ? -2.433 2.728 -17.417 1.00 74.94 178 THR A C 1
ATOM 1311 O O . THR A 1 178 ? -3.000 1.798 -16.862 1.00 74.94 178 THR A O 1
ATOM 1314 N N . PHE A 1 179 ? -1.585 3.530 -16.774 1.00 78.00 179 PHE A N 1
ATOM 1315 C CA . PHE A 1 179 ? -1.310 3.466 -15.338 1.00 78.00 179 PHE A CA 1
ATOM 1316 C C . PHE A 1 179 ? -1.661 4.792 -14.665 1.00 78.00 179 PHE A C 1
ATOM 1318 O O . PHE A 1 179 ? -1.692 5.820 -15.348 1.00 78.00 179 PHE A O 1
ATOM 1325 N N . PRO A 1 180 ? -1.864 4.804 -13.334 1.00 79.94 180 PRO A N 1
ATOM 1326 C CA . PRO A 1 180 ? -1.930 6.042 -12.579 1.00 79.94 180 PRO A CA 1
ATOM 1327 C C . PRO A 1 180 ? -0.682 6.881 -12.835 1.00 79.94 180 PRO A C 1
ATOM 1329 O O . PRO A 1 180 ? 0.448 6.395 -12.720 1.00 79.94 180 PRO A O 1
ATOM 1332 N N . GLU A 1 181 ? -0.896 8.148 -13.182 1.00 88.00 181 GLU A N 1
ATOM 1333 C CA . GLU A 1 181 ? 0.187 9.120 -13.252 1.00 88.00 181 GLU A CA 1
ATOM 1334 C C . GLU A 1 181 ? 0.924 9.134 -11.907 1.00 88.00 181 GLU A C 1
ATOM 1336 O O . GLU A 1 181 ? 0.290 9.073 -10.855 1.00 88.00 181 GLU A O 1
ATOM 1341 N N . GLY A 1 182 ? 2.256 9.129 -11.941 1.00 91.12 182 GLY A N 1
ATOM 1342 C CA . GLY A 1 182 ? 3.095 9.043 -10.743 1.00 91.12 182 GLY A CA 1
ATOM 1343 C C . GLY A 1 182 ? 3.416 7.622 -10.257 1.00 91.12 182 GLY A C 1
ATOM 1344 O O . GLY A 1 182 ? 4.366 7.467 -9.493 1.00 91.12 182 GLY A O 1
ATOM 1345 N N . LEU A 1 183 ? 2.739 6.565 -10.735 1.00 91.44 183 LEU A N 1
ATOM 1346 C CA . LEU A 1 183 ? 3.078 5.184 -10.350 1.00 91.44 183 LEU A CA 1
ATOM 1347 C C . LEU A 1 183 ? 4.537 4.783 -10.671 1.00 91.44 183 LEU A C 1
ATOM 1349 O O . LEU A 1 183 ? 5.145 4.136 -9.816 1.00 91.44 183 LEU A O 1
ATOM 1353 N N . PRO A 1 184 ? 5.145 5.173 -11.815 1.00 92.44 184 PRO A N 1
ATOM 1354 C CA . PRO A 1 184 ? 6.563 4.903 -12.066 1.00 92.44 184 PRO A CA 1
ATOM 1355 C C . PRO A 1 184 ? 7.473 5.437 -10.956 1.00 92.44 184 PRO A C 1
ATOM 1357 O O . PRO A 1 184 ? 8.325 4.702 -10.468 1.00 92.44 184 PRO A O 1
ATOM 1360 N N . ALA A 1 185 ? 7.226 6.665 -10.487 1.00 95.81 185 ALA A N 1
ATOM 1361 C CA . ALA A 1 185 ? 8.012 7.288 -9.424 1.00 95.81 185 ALA A CA 1
ATOM 1362 C C . ALA A 1 185 ? 7.862 6.551 -8.084 1.00 95.81 185 ALA A C 1
ATOM 1364 O O . ALA A 1 185 ? 8.830 6.430 -7.337 1.00 95.81 185 ALA A O 1
ATOM 1365 N N . VAL A 1 186 ? 6.673 6.016 -7.786 1.00 96.94 186 VAL A N 1
ATOM 1366 C CA . VAL A 1 186 ? 6.457 5.171 -6.600 1.00 96.94 186 VAL A CA 1
ATOM 1367 C C . VAL A 1 186 ? 7.247 3.867 -6.715 1.00 96.94 186 VAL A C 1
ATOM 1369 O O . VAL A 1 186 ? 7.919 3.474 -5.767 1.00 96.94 186 VAL A O 1
ATOM 1372 N N . VAL A 1 187 ? 7.226 3.202 -7.874 1.00 96.12 187 VAL A N 1
ATOM 1373 C CA . VAL A 1 187 ? 7.996 1.962 -8.084 1.00 96.12 187 VAL A CA 1
ATOM 1374 C C . VAL A 1 187 ? 9.505 2.216 -8.026 1.00 96.12 187 VAL A C 1
ATOM 1376 O O . VAL A 1 187 ? 10.234 1.417 -7.443 1.00 96.12 187 VAL A O 1
ATOM 1379 N N . GLU A 1 188 ? 9.977 3.332 -8.576 1.00 96.94 188 GLU A N 1
ATOM 1380 C CA . GLU A 1 188 ? 11.375 3.768 -8.481 1.00 96.94 188 GLU A CA 1
ATOM 1381 C C . GLU A 1 188 ? 11.791 4.083 -7.038 1.00 96.94 188 GLU A C 1
ATOM 1383 O O . GLU A 1 188 ? 12.880 3.687 -6.614 1.00 96.94 188 GLU A O 1
ATOM 1388 N N . ALA A 1 189 ? 10.924 4.740 -6.261 1.00 97.75 189 ALA A N 1
ATOM 1389 C CA . ALA A 1 189 ? 11.152 4.971 -4.839 1.00 97.75 189 ALA A CA 1
ATOM 1390 C C . ALA A 1 189 ? 11.249 3.639 -4.082 1.00 97.75 189 ALA A C 1
ATOM 1392 O O . ALA A 1 189 ? 12.226 3.413 -3.379 1.00 97.75 189 ALA A O 1
ATOM 1393 N N . LEU A 1 190 ? 10.307 2.715 -4.291 1.00 97.75 190 LEU A N 1
ATOM 1394 C CA . LEU A 1 190 ? 10.335 1.387 -3.670 1.00 97.75 190 LEU A CA 1
ATOM 1395 C C . LEU A 1 190 ? 11.601 0.595 -4.024 1.00 97.75 190 LEU A C 1
ATOM 1397 O O . LEU A 1 190 ? 12.210 -0.010 -3.143 1.00 97.75 190 LEU A O 1
ATOM 1401 N N . ALA A 1 191 ? 12.027 0.629 -5.288 1.00 96.44 191 ALA A N 1
ATOM 1402 C CA . ALA A 1 191 ? 13.276 0.006 -5.714 1.00 96.44 191 ALA A CA 1
ATOM 1403 C C . ALA A 1 191 ? 14.495 0.635 -5.017 1.00 96.44 191 ALA A C 1
ATOM 1405 O O . ALA A 1 191 ? 15.395 -0.076 -4.574 1.00 96.44 191 ALA A O 1
ATOM 1406 N N . SER A 1 192 ? 14.498 1.962 -4.866 1.00 96.31 192 SER A N 1
ATOM 1407 C CA . SER A 1 192 ? 15.557 2.698 -4.160 1.00 96.31 192 SER A CA 1
ATOM 1408 C C . SER A 1 192 ? 15.596 2.382 -2.662 1.00 96.31 192 SER A C 1
ATOM 1410 O O . SER A 1 192 ? 16.665 2.420 -2.063 1.00 96.31 192 SER A O 1
ATOM 1412 N N . LEU A 1 193 ? 14.450 2.020 -2.078 1.00 96.06 193 LEU A N 1
ATOM 1413 C CA . LEU A 1 193 ? 14.308 1.548 -0.696 1.00 96.06 193 LEU A CA 1
ATOM 1414 C C . LEU A 1 193 ? 14.612 0.045 -0.535 1.00 96.06 193 LEU A C 1
ATOM 1416 O O . LEU A 1 193 ? 14.401 -0.523 0.534 1.00 96.06 193 LEU A O 1
ATOM 1420 N N . GLY A 1 194 ? 15.102 -0.616 -1.589 1.00 92.50 194 GLY A N 1
ATOM 1421 C CA . GLY A 1 194 ? 15.587 -1.994 -1.536 1.00 92.50 194 GLY A CA 1
ATOM 1422 C C . GLY A 1 194 ? 14.574 -3.068 -1.937 1.00 92.50 194 GLY A C 1
ATOM 1423 O O . GLY A 1 194 ? 14.893 -4.255 -1.840 1.00 92.50 194 GLY A O 1
ATOM 1424 N N . LEU A 1 195 ? 13.376 -2.708 -2.419 1.00 94.75 195 LEU A N 1
ATOM 1425 C CA . LEU A 1 195 ? 12.458 -3.714 -2.960 1.00 94.75 195 LEU A CA 1
ATOM 1426 C C . LEU A 1 195 ? 12.981 -4.237 -4.309 1.00 94.75 195 LEU A C 1
ATOM 1428 O O . LEU A 1 195 ? 13.376 -3.446 -5.166 1.00 94.75 195 LEU A O 1
ATOM 1432 N N . PRO A 1 196 ? 12.917 -5.557 -4.569 1.00 93.38 196 PRO A N 1
ATOM 1433 C CA . PRO A 1 196 ? 13.307 -6.159 -5.840 1.00 93.38 196 PRO A CA 1
ATOM 1434 C C . PRO A 1 196 ? 12.214 -5.945 -6.899 1.00 93.38 196 PRO A C 1
ATOM 1436 O O . PRO A 1 196 ? 11.646 -6.892 -7.444 1.00 93.38 196 PRO A O 1
ATOM 1439 N N . VAL A 1 197 ? 11.903 -4.685 -7.191 1.00 94.69 197 VAL A N 1
ATOM 1440 C CA . VAL A 1 197 ? 10.882 -4.257 -8.152 1.00 94.69 197 VAL A CA 1
ATOM 1441 C C . VAL A 1 197 ? 11.486 -3.309 -9.177 1.00 94.69 197 VAL A C 1
ATOM 1443 O O . VAL A 1 197 ? 12.551 -2.732 -8.977 1.00 94.69 197 VAL A O 1
ATOM 1446 N N . THR A 1 198 ? 10.831 -3.178 -10.322 1.00 93.94 198 THR A N 1
ATOM 1447 C CA . THR A 1 198 ? 11.290 -2.293 -11.388 1.00 93.94 198 THR A CA 1
ATOM 1448 C C . THR A 1 198 ? 10.125 -1.816 -12.239 1.00 93.94 198 THR A C 1
ATOM 1450 O O . THR A 1 198 ? 9.140 -2.538 -12.428 1.00 93.94 198 THR A O 1
ATOM 1453 N N . TRP A 1 199 ? 10.256 -0.605 -12.774 1.00 90.88 199 TRP A N 1
ATOM 1454 C CA . TRP A 1 199 ? 9.404 -0.114 -13.843 1.00 90.88 199 TRP A CA 1
ATOM 1455 C C . TRP A 1 199 ? 10.021 -0.454 -15.201 1.00 90.88 199 TRP A C 1
ATOM 1457 O O . TRP A 1 199 ? 11.202 -0.206 -15.439 1.00 90.88 199 TRP A O 1
ATOM 1467 N N . THR A 1 200 ? 9.221 -1.009 -16.109 1.00 86.94 200 THR A N 1
ATOM 1468 C CA . THR A 1 200 ? 9.643 -1.311 -17.484 1.00 86.94 200 THR A CA 1
ATOM 1469 C C . THR A 1 200 ? 8.674 -0.707 -18.494 1.00 86.94 200 THR A C 1
ATOM 1471 O O . THR A 1 200 ? 7.574 -0.284 -18.146 1.00 86.94 200 THR A O 1
ATOM 1474 N N . ASP A 1 201 ? 9.042 -0.742 -19.772 1.00 80.00 201 ASP A N 1
ATOM 1475 C CA . ASP A 1 201 ? 8.142 -0.470 -20.903 1.00 80.00 201 ASP A CA 1
ATOM 1476 C C . ASP A 1 201 ? 6.891 -1.377 -20.922 1.00 80.00 201 ASP A C 1
ATOM 1478 O O . ASP A 1 201 ? 5.876 -1.057 -21.546 1.00 80.00 201 ASP A O 1
ATOM 1482 N N . ARG A 1 202 ? 6.947 -2.500 -20.199 1.00 77.94 202 ARG A N 1
ATOM 1483 C CA . ARG A 1 202 ? 5.853 -3.458 -20.003 1.00 77.94 202 ARG A CA 1
ATOM 1484 C C . ARG A 1 202 ? 5.129 -3.301 -18.672 1.00 77.94 202 ARG A C 1
ATOM 1486 O O . ARG A 1 202 ? 4.287 -4.142 -18.367 1.00 77.94 202 ARG A O 1
ATOM 1493 N N . GLY A 1 203 ? 5.433 -2.262 -17.899 1.00 83.31 203 GLY A N 1
ATOM 1494 C CA . GLY A 1 203 ? 4.807 -1.980 -16.611 1.00 83.31 203 GLY A CA 1
ATOM 1495 C C . GLY A 1 203 ? 5.653 -2.350 -15.386 1.00 83.31 203 GLY A C 1
ATOM 1496 O O . GLY A 1 203 ? 6.809 -2.776 -15.525 1.00 83.31 203 GLY A O 1
ATOM 1497 N N . PRO A 1 204 ? 5.082 -2.157 -14.184 1.00 89.00 204 PRO A N 1
ATOM 1498 C CA . PRO A 1 204 ? 5.733 -2.424 -12.906 1.00 89.00 204 PRO A CA 1
ATOM 1499 C C . PRO A 1 204 ? 5.790 -3.922 -12.628 1.00 89.00 204 PRO A C 1
ATOM 1501 O O . PRO A 1 204 ? 4.782 -4.599 -12.764 1.00 89.00 204 PRO A O 1
ATOM 1504 N N . ARG A 1 205 ? 6.933 -4.457 -12.194 1.00 89.12 205 ARG A N 1
ATOM 1505 C CA . ARG A 1 205 ? 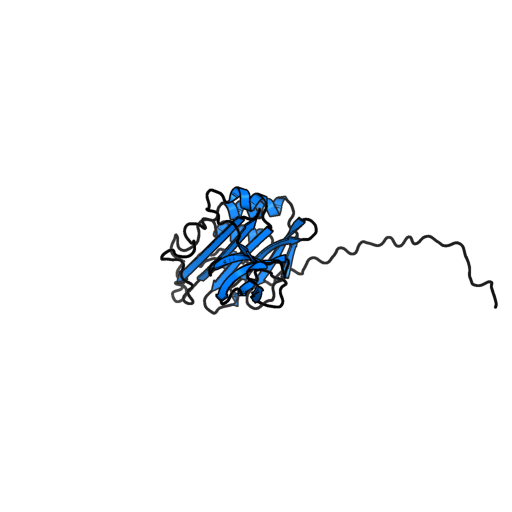7.043 -5.884 -11.852 1.00 89.12 205 ARG A CA 1
ATOM 1506 C C . ARG A 1 205 ? 8.084 -6.173 -10.784 1.00 89.12 205 ARG A C 1
ATOM 1508 O O . ARG A 1 205 ? 9.066 -5.443 -10.661 1.00 89.12 205 ARG A O 1
ATOM 1515 N N . ALA A 1 206 ? 7.922 -7.304 -10.104 1.00 92.25 206 ALA A N 1
ATOM 1516 C CA . ALA A 1 206 ? 9.015 -7.931 -9.369 1.00 92.25 206 ALA A CA 1
ATOM 1517 C C . ALA A 1 206 ? 10.139 -8.355 -10.336 1.00 92.25 206 ALA A C 1
ATOM 1519 O O . ALA A 1 206 ? 9.879 -8.834 -11.444 1.00 92.25 206 ALA A O 1
ATOM 1520 N N . THR A 1 207 ? 11.396 -8.201 -9.922 1.00 89.69 207 THR A N 1
ATOM 1521 C CA . THR A 1 207 ? 12.580 -8.565 -10.722 1.00 89.69 207 THR A CA 1
ATOM 1522 C C . THR A 1 207 ? 12.915 -10.055 -10.643 1.00 89.69 207 THR A C 1
ATOM 1524 O O . THR A 1 207 ? 13.697 -10.552 -11.452 1.00 89.69 207 THR A O 1
ATOM 1527 N N . GLY A 1 208 ? 12.334 -10.772 -9.676 1.00 81.69 208 GLY A N 1
ATOM 1528 C CA . GLY A 1 208 ? 12.678 -12.158 -9.351 1.00 81.69 208 GLY A CA 1
ATOM 1529 C C . GLY A 1 208 ? 13.900 -12.299 -8.438 1.00 81.69 208 GLY A C 1
ATOM 1530 O O . GLY A 1 208 ? 14.242 -13.420 -8.067 1.00 81.69 208 GLY A O 1
ATOM 1531 N N . ALA A 1 209 ? 14.546 -11.192 -8.054 1.00 81.75 209 ALA A N 1
ATOM 1532 C CA . ALA A 1 209 ? 15.542 -11.206 -6.989 1.00 81.75 209 ALA A CA 1
ATOM 1533 C C . ALA A 1 209 ? 14.870 -11.512 -5.633 1.00 81.75 209 ALA A C 1
ATOM 1535 O O . ALA A 1 209 ? 13.707 -11.145 -5.430 1.00 81.75 209 ALA A O 1
ATOM 1536 N N . PRO A 1 210 ? 15.566 -12.200 -4.709 1.00 80.31 210 PRO A N 1
ATOM 1537 C CA . PRO A 1 210 ? 15.037 -12.432 -3.372 1.00 80.31 210 PRO A CA 1
ATOM 1538 C C . PRO A 1 210 ? 14.840 -11.101 -2.640 1.00 80.31 210 PRO A C 1
ATOM 1540 O O . PRO A 1 210 ? 15.579 -10.141 -2.863 1.00 80.31 210 PRO A O 1
ATOM 1543 N N . LEU A 1 211 ? 13.855 -11.065 -1.742 1.00 81.94 211 LEU A N 1
ATOM 1544 C CA . LEU A 1 211 ? 13.754 -9.982 -0.767 1.00 81.94 211 LEU A CA 1
ATOM 1545 C C . LEU A 1 211 ? 15.018 -9.970 0.108 1.00 81.94 211 LEU A C 1
ATOM 1547 O O . LEU A 1 211 ? 15.546 -11.052 0.397 1.00 81.94 211 LEU A O 1
ATOM 1551 N N . PRO A 1 212 ? 15.500 -8.787 0.530 1.00 78.25 212 PRO A N 1
ATOM 1552 C CA . PRO A 1 212 ? 16.626 -8.702 1.449 1.00 78.25 212 PRO A CA 1
ATOM 1553 C C . PRO A 1 212 ? 16.331 -9.473 2.739 1.00 78.25 212 PRO A C 1
ATOM 1555 O O . PRO A 1 212 ? 15.172 -9.664 3.126 1.00 78.25 212 PRO A O 1
ATOM 1558 N N . GLU A 1 213 ? 17.387 -9.956 3.394 1.00 74.12 213 GLU A N 1
ATOM 1559 C CA . GLU A 1 213 ? 17.238 -10.533 4.726 1.00 74.12 213 GLU A CA 1
ATOM 1560 C C . GLU A 1 213 ? 16.674 -9.471 5.667 1.00 74.12 213 GLU A C 1
ATOM 1562 O O . GLU A 1 213 ? 17.052 -8.301 5.594 1.00 74.12 213 GLU A O 1
ATOM 1567 N N . ALA A 1 214 ? 15.735 -9.882 6.522 1.00 70.19 214 ALA A N 1
ATOM 1568 C CA . ALA A 1 214 ? 15.144 -8.968 7.483 1.00 70.19 214 ALA A CA 1
ATOM 1569 C C . ALA A 1 214 ? 16.267 -8.364 8.340 1.00 70.19 214 ALA A C 1
ATOM 1571 O O . ALA A 1 214 ? 17.159 -9.116 8.753 1.00 70.19 214 ALA A O 1
ATOM 1572 N N . PRO A 1 215 ? 16.232 -7.049 8.627 1.00 65.06 215 PRO A N 1
ATOM 1573 C CA . PRO A 1 215 ? 17.220 -6.444 9.501 1.00 65.06 215 PRO A CA 1
ATOM 1574 C C . PRO A 1 215 ? 17.208 -7.202 10.827 1.00 65.06 215 PRO A C 1
ATOM 1576 O O . PRO A 1 215 ? 16.161 -7.283 11.484 1.00 65.06 215 PRO A O 1
ATOM 1579 N N . GLN A 1 216 ? 18.343 -7.823 11.160 1.00 62.81 216 GLN A N 1
ATOM 1580 C CA . GLN A 1 216 ? 18.506 -8.480 12.447 1.00 62.81 216 GLN A CA 1
ATOM 1581 C C . GLN A 1 216 ? 18.420 -7.402 13.528 1.00 62.81 216 GLN A C 1
ATOM 1583 O O . GLN A 1 216 ? 18.928 -6.299 13.301 1.00 62.81 216 GLN A O 1
ATOM 1588 N N . PRO A 1 217 ? 17.763 -7.673 14.670 1.00 55.91 217 PRO A N 1
ATOM 1589 C CA . PRO A 1 217 ? 17.916 -6.792 15.813 1.00 55.91 217 PRO A CA 1
ATOM 1590 C C . PRO A 1 217 ? 19.417 -6.657 16.057 1.00 55.91 217 PRO A C 1
ATOM 1592 O O . PRO A 1 217 ? 20.126 -7.665 16.070 1.00 55.91 217 PRO A O 1
ATOM 1595 N N . GLU A 1 218 ? 19.906 -5.422 16.152 1.00 53.41 218 GLU A N 1
ATOM 1596 C CA . GLU A 1 218 ? 21.254 -5.204 16.650 1.00 53.41 218 GLU A CA 1
ATOM 1597 C C . GLU A 1 218 ? 21.297 -5.924 17.997 1.00 53.41 218 GLU A C 1
ATOM 1599 O O . GLU A 1 218 ? 20.531 -5.581 18.900 1.00 53.41 218 GLU A O 1
ATOM 1604 N N . ASP A 1 219 ? 22.105 -6.985 18.108 1.00 44.75 219 ASP A N 1
ATOM 1605 C CA . ASP A 1 219 ? 22.480 -7.488 19.419 1.00 44.75 219 ASP A CA 1
ATOM 1606 C C . ASP A 1 219 ? 23.014 -6.251 20.130 1.00 44.75 219 ASP A C 1
ATOM 1608 O O . ASP A 1 219 ? 24.050 -5.708 19.725 1.00 44.75 219 ASP A O 1
ATOM 1612 N N . GLU A 1 220 ? 22.284 -5.755 21.134 1.00 43.75 220 GLU A N 1
ATOM 1613 C CA . GLU A 1 220 ? 22.867 -4.855 22.110 1.00 43.75 220 GLU A CA 1
ATOM 1614 C C . GLU A 1 220 ? 24.133 -5.575 22.536 1.00 43.75 220 GLU A C 1
ATOM 1616 O O . GLU A 1 220 ? 24.070 -6.631 23.172 1.00 43.75 220 GLU A O 1
ATOM 1621 N N . ALA A 1 221 ? 25.276 -5.078 22.062 1.00 43.72 221 ALA A N 1
ATOM 1622 C CA . ALA A 1 221 ? 26.568 -5.593 22.427 1.00 43.72 221 ALA A CA 1
ATOM 1623 C C . ALA A 1 221 ? 26.645 -5.371 23.928 1.00 43.72 221 ALA A C 1
ATOM 1625 O O . ALA A 1 221 ? 27.019 -4.300 24.402 1.00 43.72 221 ALA A O 1
ATOM 1626 N N . GLY A 1 222 ? 26.202 -6.385 24.666 1.00 41.19 222 GLY A N 1
ATOM 1627 C CA . GLY A 1 222 ? 26.318 -6.466 26.090 1.00 41.19 222 GLY A CA 1
ATOM 1628 C C . GLY A 1 222 ? 27.803 -6.427 26.353 1.00 41.19 222 GLY A C 1
ATOM 1629 O O . GLY A 1 222 ? 28.488 -7.448 26.318 1.00 41.19 222 GLY A O 1
ATOM 1630 N N . THR A 1 223 ? 28.315 -5.234 26.635 1.00 42.16 223 THR A N 1
ATOM 1631 C CA . THR A 1 223 ? 29.401 -5.079 27.580 1.00 42.16 223 THR A CA 1
ATOM 1632 C C . THR A 1 223 ? 28.911 -5.727 28.864 1.00 42.16 223 THR A C 1
ATOM 1634 O O . THR A 1 223 ? 28.280 -5.106 29.714 1.00 42.16 223 THR A O 1
ATOM 1637 N N . SER A 1 224 ? 29.155 -7.032 28.950 1.00 46.56 224 SER A N 1
ATOM 1638 C CA . SER A 1 224 ? 29.153 -7.827 30.160 1.00 46.56 224 SER A CA 1
ATOM 1639 C C . SER A 1 224 ? 30.267 -7.284 31.060 1.00 46.56 224 SER A C 1
ATOM 1641 O O . SER A 1 224 ? 31.309 -7.909 31.239 1.00 46.56 224 SER A O 1
ATOM 1643 N N . GLU A 1 225 ? 30.052 -6.110 31.641 1.00 47.16 225 GLU A N 1
ATOM 1644 C CA . GLU A 1 225 ? 30.598 -5.786 32.951 1.00 47.16 225 GLU A CA 1
ATOM 1645 C C . GLU A 1 225 ? 29.463 -5.983 33.949 1.00 47.16 225 GLU A C 1
ATOM 1647 O O . GLU A 1 225 ? 28.815 -5.052 34.421 1.00 47.16 225 GLU A O 1
ATOM 1652 N N . GLY A 1 226 ? 29.183 -7.255 34.244 1.00 42.81 226 GLY A N 1
ATOM 1653 C CA . GLY A 1 226 ? 28.477 -7.577 35.473 1.00 42.81 226 GLY A CA 1
ATOM 1654 C C . GLY A 1 226 ? 29.299 -7.048 36.658 1.00 42.81 226 GLY A C 1
ATOM 1655 O O . GLY A 1 226 ? 30.530 -7.156 36.635 1.00 42.81 226 GLY A O 1
ATOM 1656 N N . PRO A 1 227 ? 28.671 -6.475 37.697 1.00 42.50 227 PRO A N 1
ATOM 1657 C CA . PRO A 1 227 ? 29.404 -6.055 38.879 1.00 42.50 227 PRO A CA 1
ATOM 1658 C C . PRO A 1 227 ? 30.059 -7.288 39.507 1.00 42.50 227 PRO A C 1
ATOM 1660 O O . PRO A 1 227 ? 29.386 -8.274 39.811 1.00 42.50 227 PRO A O 1
ATOM 1663 N N . VAL A 1 228 ? 31.378 -7.239 39.703 1.00 50.50 228 VAL A N 1
ATOM 1664 C CA . VAL A 1 228 ? 32.111 -8.236 40.490 1.00 50.50 228 VAL A CA 1
ATOM 1665 C C . VAL A 1 228 ? 31.553 -8.190 41.913 1.00 50.50 228 VAL A C 1
ATOM 1667 O O . VAL A 1 228 ? 31.860 -7.283 42.686 1.00 50.50 228 VAL A O 1
ATOM 1670 N N . LEU A 1 229 ? 30.686 -9.143 42.252 1.00 49.31 229 LEU A N 1
ATOM 1671 C CA . LEU A 1 229 ? 30.212 -9.326 43.620 1.00 49.31 229 LEU A CA 1
ATOM 1672 C C . LEU A 1 229 ? 31.384 -9.835 44.478 1.00 49.31 229 LEU A C 1
ATOM 1674 O O . LEU A 1 229 ? 32.011 -10.831 44.112 1.00 49.31 229 LEU A O 1
ATOM 1678 N N . PRO A 1 230 ? 31.706 -9.194 45.615 1.00 51.03 230 PRO A N 1
ATOM 1679 C CA . PRO A 1 230 ? 32.882 -9.537 46.399 1.00 51.03 230 PRO A CA 1
ATOM 1680 C C . PRO A 1 230 ? 32.561 -10.628 47.426 1.00 51.03 230 PRO A C 1
ATOM 1682 O O . PRO A 1 230 ? 32.682 -10.380 48.620 1.00 51.03 230 PRO A O 1
ATOM 1685 N N . PHE A 1 231 ? 32.129 -11.826 47.019 1.00 48.28 231 PHE A N 1
ATOM 1686 C CA . PHE A 1 231 ? 31.903 -12.912 47.987 1.00 48.28 231 PHE A CA 1
ATOM 1687 C C . PHE A 1 231 ? 32.253 -14.285 47.397 1.00 48.28 231 PHE A C 1
ATOM 1689 O O . PHE A 1 231 ? 31.586 -14.777 46.490 1.00 48.28 231 PHE A O 1
ATOM 1696 N N . ASP A 1 232 ? 33.304 -14.899 47.940 1.00 50.31 232 ASP A N 1
ATOM 1697 C CA . ASP A 1 232 ? 33.708 -16.281 47.686 1.00 50.31 232 ASP A CA 1
ATOM 1698 C C . ASP A 1 23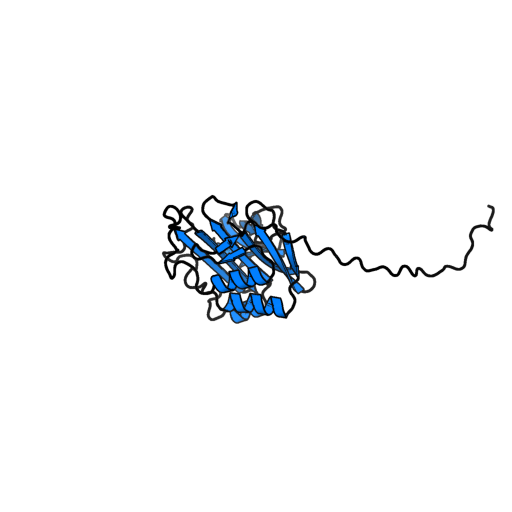2 ? 32.850 -17.226 48.549 1.00 50.31 232 ASP A C 1
ATOM 1700 O O . ASP A 1 232 ? 32.941 -17.220 49.778 1.00 50.31 232 ASP A O 1
ATOM 1704 N N . LEU A 1 233 ? 31.980 -18.017 47.914 1.00 53.62 233 LEU A N 1
ATOM 1705 C CA . LEU A 1 233 ? 31.126 -19.016 48.577 1.00 53.62 233 LEU A CA 1
ATOM 1706 C C . LEU A 1 233 ? 31.833 -20.370 48.795 1.00 53.62 233 LEU A C 1
ATOM 1708 O O . LEU A 1 233 ? 31.201 -21.325 49.241 1.00 53.62 233 LEU A O 1
ATOM 1712 N N . GLY A 1 234 ? 33.144 -20.469 48.554 1.00 51.53 234 GLY A N 1
ATOM 1713 C CA . GLY A 1 234 ? 33.943 -21.666 48.841 1.00 51.53 234 GLY A CA 1
ATOM 1714 C C . GLY A 1 234 ? 34.285 -21.893 50.322 1.00 51.53 234 GLY A C 1
ATOM 1715 O O . GLY A 1 234 ? 34.918 -22.896 50.648 1.00 51.53 234 GLY A O 1
ATOM 1716 N N . ALA A 1 235 ? 33.885 -20.993 51.228 1.00 54.72 235 ALA A N 1
ATOM 1717 C CA . ALA A 1 235 ? 34.298 -21.002 52.637 1.00 54.72 235 ALA A CA 1
ATOM 1718 C C . ALA A 1 235 ? 33.155 -21.170 53.658 1.00 54.72 235 ALA A C 1
ATOM 1720 O O . ALA A 1 235 ? 33.305 -20.779 54.815 1.00 54.72 235 ALA A O 1
ATOM 1721 N N . LEU A 1 236 ? 32.025 -21.773 53.279 1.00 43.97 236 LEU A N 1
ATOM 1722 C CA . LEU A 1 236 ? 31.010 -22.217 54.240 1.00 43.97 236 LEU A CA 1
ATOM 1723 C C . LEU A 1 236 ? 30.647 -23.677 53.971 1.00 43.97 236 LEU A C 1
ATOM 1725 O O . LEU A 1 236 ? 29.720 -23.984 53.232 1.00 43.97 236 LEU A O 1
ATOM 1729 N N . GLY A 1 237 ? 31.410 -24.582 54.582 1.00 46.28 237 GLY A N 1
ATOM 1730 C CA . GLY A 1 237 ? 30.996 -25.970 54.734 1.00 46.28 237 GLY A CA 1
ATOM 1731 C C . GLY A 1 237 ? 29.881 -26.071 55.770 1.00 46.28 237 GLY A C 1
ATOM 1732 O O . GLY A 1 237 ? 30.187 -26.090 56.960 1.00 46.28 237 GLY A O 1
ATOM 1733 N N . LEU A 1 238 ? 28.630 -26.137 55.304 1.00 41.97 238 LEU A N 1
ATOM 1734 C CA . LEU A 1 238 ? 27.452 -26.690 55.983 1.00 41.97 238 LEU A CA 1
ATOM 1735 C C . LEU A 1 238 ? 26.461 -27.212 54.937 1.00 41.97 238 LEU A C 1
ATOM 1737 O O . LEU A 1 238 ? 26.109 -26.429 54.029 1.00 41.97 238 LEU A O 1
#

pLDDT: mean 83.86, std 15.61, range [41.19, 97.75]

Foldseek 3Di:
DQFQFWKQFQVVSFIFTWHDDDPQKTWTQTPDLPDPDRIDIGGVVRIGTFAEDALVPCVQLLVFWAWKKKWKDFQLPQQWTKIWMWHQDPVRFIWIWMDGRPRRIDTQDGDDPVLSCQLSVLVSQWHQVCFAPPDPFNDDDSQTMKMKIWIGGPSHIYIGIGDFRFPVVVPAFGDPPRHTGSVQSNQVSVVVSQQQWHQDSRGITRVSDDRDDHPDPPPPPPPPPDPPDPDDPPPDDD

Sequence (238 aa):
MRCDSLVHVSATGGYGSVFEVHDGVCEVGLIDPTADEYSVTVPQSAVQEMDPVRDSARAGLLGHLVLFHLRVNWRLRLAWSFEAFAGRGEDGVLELWAACGTSRPRRVATLSPQEESLLTGSLAGLSLDAWAPGRASAAPSLDGWGWSTELVGAGMGQSAYGSCPSGEKDGAPLPEGTFPEGLPAVVEALASLGLPVTWTDRGPRATGAPLPEAPQPEDEAGTSEGPVLPFDLGALGL

Radius of gyration: 22.15 Å; chains: 1; bounding box: 61×44×85 Å

Secondary structure (DSSP, 8-state):
--TT-EEEETTTTEEEEEEEEETTEEEEEE--TT-SSSEEEEEGGGEEEPEE--GGGHHHHHTTEEEEEEEEEETT-GGG-EEEEEEE-TTSPEEEEEEETTPPPEEEEEPPHHHHHHHHHHHHT---GGG-TTSTT----SSEEEEEEEEEETTEEEEEEEEEE-GGGTTPPPPTTSS-TTHHHHHHHHHHTT-SEEEETTEEEE-SPPPPPPPPP---------------GGG---